Protein AF-A0A6G1WW29-F1 (afdb_monomer)

Solvent-accessible surface area (backbone atoms only — not comparable to full-atom values): 17245 Å² total; per-residue (Å²): 136,66,67,67,65,55,36,58,73,69,72,50,96,55,58,80,70,45,52,53,47,51,54,49,50,52,50,50,52,49,50,48,55,69,68,62,56,90,65,85,50,97,94,52,89,65,88,79,69,60,95,90,60,78,88,79,78,81,72,87,78,77,72,67,87,55,46,62,62,50,50,54,53,50,47,42,54,51,17,60,72,77,58,44,48,47,39,76,72,69,72,52,59,90,91,55,53,73,70,57,48,51,54,52,50,52,57,33,47,53,52,50,51,52,52,49,52,52,49,41,60,70,59,47,43,59,54,52,39,57,54,50,51,54,39,58,76,70,58,76,62,87,77,62,91,89,60,81,57,56,91,82,44,51,65,74,73,57,66,75,87,84,71,48,83,38,78,76,72,91,50,64,67,64,52,50,51,52,51,52,51,33,48,75,68,66,75,52,48,66,55,56,61,27,32,52,56,37,39,59,41,67,60,52,50,54,48,52,53,52,49,26,56,51,24,51,74,70,74,44,72,58,59,84,83,60,78,73,89,67,79,77,75,81,71,72,75,78,73,79,84,67,50,75,66,60,49,69,78,75,55,95,71,86,84,87,79,75,99,70,85,72,81,85,80,78,81,81,84,81,131

Organism: NCBI:txid110321

Foldseek 3Di:
DDQVVVCVVVVHPDDPVVSVVVVVVVVVVVCVVVVVCPDDDVPDDDDDDPVVDDDDDPDPDDPPVCVVVVVLVVLQVVCVVVQAGSCVSVVDCPQPALVRVVVRLVSSVVVVVVVVVVCCVPPVLVVLLVVVVVCVVVVVDDDPPPDDDCVVPVPVVSDDDDQDAASDDPDPVVVVVVVVVCVVVVVDDLQRVQSNNSHGSVVVVVVLVVQLVVCVVVVHDSCPPDPDPPPPPDPDDPPPPRCVVVCVNPDPDDDDDDPPPDDDDDDDDDD

pLDDT: mean 77.3, std 18.47, range [31.33, 96.19]

Radius of gyration: 40.6 Å; Cα contacts (8 Å, |Δi|>4): 109; chains: 1; bounding box: 83×84×111 Å

Sequence (271 aa):
FDPEEMLEAMGADYGNDGIAKLFGEMSAAQKAFYGAAPIDLPGVRINTLQPGEKATLTKPEHPNANFEAFVNAALRKVASAIGVTYEQLTMDWSQVNYSSARAALLEIWRGFTAKKGGFASQFMAPIYRAWLEEVFDKGLIELPAGAVPFDLNPAAWCHADWIGPGRGWIDPLREAQAASERLAGNLTTLQQEAAEQGRDWKMDAQQRARERAFYERLGLDPDPGKPEARSQASAAPPAETGDETEEEVNGRTSARRHPAGIPRIARRETA

Structure (mmCIF, N/CA/C/O backbone):
data_AF-A0A6G1WW29-F1
#
_entry.id   AF-A0A6G1WW29-F1
#
loop_
_atom_site.group_PDB
_atom_site.id
_atom_site.type_symbol
_atom_site.label_atom_id
_atom_site.label_alt_id
_atom_site.label_comp_id
_atom_site.label_asym_id
_atom_site.label_entity_id
_atom_site.label_seq_id
_atom_site.pdbx_PDB_ins_code
_atom_site.Cartn_x
_atom_site.Cartn_y
_atom_site.Cartn_z
_atom_site.occupancy
_atom_site.B_iso_or_equiv
_atom_site.auth_seq_id
_atom_site.auth_comp_id
_atom_site.auth_asym_id
_atom_site.auth_atom_id
_atom_site.pdbx_PDB_model_num
ATOM 1 N N . PHE A 1 1 ? -32.890 -3.786 60.447 1.00 52.00 1 PHE A N 1
ATOM 2 C CA . PHE A 1 1 ? -33.865 -3.856 61.543 1.00 52.00 1 PHE A CA 1
ATOM 3 C C . PHE A 1 1 ? -33.333 -4.927 62.465 1.00 52.00 1 PHE A C 1
ATOM 5 O O . PHE A 1 1 ? -33.285 -6.071 62.026 1.00 52.00 1 PHE A O 1
ATOM 12 N N . ASP A 1 2 ? -32.782 -4.533 63.612 1.00 63.22 2 ASP A N 1
ATOM 13 C CA . ASP A 1 2 ? -32.250 -5.473 64.598 1.00 63.22 2 ASP A CA 1
ATOM 14 C C . ASP A 1 2 ? -33.398 -5.878 65.544 1.00 63.22 2 ASP A C 1
ATOM 16 O O . ASP A 1 2 ? -33.983 -4.999 66.183 1.00 63.22 2 ASP A O 1
ATOM 20 N N . PRO A 1 3 ? -33.829 -7.149 65.556 1.00 56.53 3 PRO A N 1
ATOM 21 C CA . PRO A 1 3 ? -35.007 -7.578 66.308 1.00 56.53 3 PRO A CA 1
ATOM 22 C C . PRO A 1 3 ? -34.772 -7.596 67.820 1.00 56.53 3 PRO A C 1
ATOM 24 O O . PRO A 1 3 ? -35.713 -7.370 68.576 1.00 56.53 3 PRO A O 1
ATOM 27 N N . GLU A 1 4 ? -33.538 -7.860 68.254 1.00 57.12 4 GLU A N 1
ATOM 28 C CA . GLU A 1 4 ? -33.190 -8.019 69.671 1.00 57.12 4 GLU A CA 1
ATOM 29 C C . GLU A 1 4 ? -33.286 -6.676 70.411 1.00 57.12 4 GLU A C 1
ATOM 31 O O . GLU A 1 4 ? -33.919 -6.581 71.461 1.00 57.12 4 GLU A O 1
ATOM 36 N N . GLU A 1 5 ? -32.791 -5.606 69.786 1.00 62.84 5 GLU A N 1
ATOM 37 C CA . GLU A 1 5 ? -32.807 -4.239 70.326 1.00 62.84 5 GLU A CA 1
ATOM 38 C C . GLU A 1 5 ? -34.237 -3.662 70.449 1.00 62.84 5 GLU A C 1
ATOM 40 O O . GLU A 1 5 ? -34.556 -2.903 71.366 1.00 62.84 5 GLU A O 1
ATOM 45 N N . MET A 1 6 ? -35.145 -4.052 69.547 1.00 62.25 6 MET A N 1
ATOM 46 C CA . MET A 1 6 ? -36.548 -3.614 69.566 1.00 62.25 6 MET A CA 1
ATOM 47 C C . MET A 1 6 ? -37.358 -4.293 70.683 1.00 62.25 6 MET A C 1
ATOM 49 O O . MET A 1 6 ? -38.225 -3.665 71.295 1.00 62.25 6 MET A O 1
ATOM 53 N N . LEU A 1 7 ? -37.053 -5.560 70.970 1.00 58.25 7 LEU A N 1
ATOM 54 C CA . LEU A 1 7 ? -37.652 -6.329 72.063 1.00 58.25 7 LEU A CA 1
ATOM 55 C C . LEU A 1 7 ? -37.169 -5.853 73.436 1.00 58.25 7 LEU A C 1
ATOM 57 O O . LEU A 1 7 ? -37.981 -5.723 74.355 1.00 58.25 7 LEU A O 1
ATOM 61 N N . GLU A 1 8 ? -35.888 -5.498 73.541 1.00 62.47 8 GLU A N 1
ATOM 62 C CA . GLU A 1 8 ? -35.311 -4.875 74.734 1.00 62.47 8 GLU A CA 1
ATOM 63 C C . GLU A 1 8 ? -35.954 -3.502 75.018 1.00 62.47 8 GLU A C 1
ATOM 65 O O . GLU A 1 8 ? -36.345 -3.212 76.151 1.00 62.47 8 GLU A O 1
ATOM 70 N N . ALA A 1 9 ? -36.201 -2.692 73.979 1.00 60.19 9 ALA A N 1
ATOM 71 C CA . ALA A 1 9 ? -36.889 -1.402 74.096 1.00 60.19 9 ALA A CA 1
ATOM 72 C C . ALA A 1 9 ? -38.392 -1.506 74.444 1.00 60.19 9 ALA A C 1
ATOM 74 O O . ALA A 1 9 ? -38.950 -0.577 75.031 1.00 60.19 9 ALA A O 1
ATOM 75 N N . MET A 1 10 ? -39.058 -2.623 74.118 1.00 61.34 10 MET A N 1
ATOM 76 C CA . MET A 1 10 ? -40.441 -2.913 74.540 1.00 61.34 10 MET A CA 1
ATOM 77 C C . MET A 1 10 ? -40.535 -3.504 75.959 1.00 61.34 10 MET A C 1
ATOM 79 O O . MET A 1 10 ? -41.640 -3.782 76.429 1.00 61.34 10 MET A O 1
ATOM 83 N N . GLY A 1 11 ? -39.403 -3.649 76.663 1.00 54.19 11 GLY A N 1
ATOM 84 C CA . GLY A 1 11 ? -39.352 -4.042 78.073 1.00 54.19 11 GLY A CA 1
ATOM 85 C C . GLY A 1 11 ? -39.760 -5.491 78.335 1.00 54.19 11 GLY A C 1
ATOM 86 O O . GLY A 1 11 ? -40.187 -5.810 79.445 1.00 54.19 11 GLY A O 1
ATOM 87 N N . ALA A 1 12 ? -39.672 -6.358 77.325 1.00 56.16 12 ALA A N 1
ATOM 88 C CA . ALA A 1 12 ? -40.109 -7.738 77.430 1.00 56.16 12 ALA A CA 1
ATOM 89 C C . ALA A 1 12 ? -38.921 -8.702 77.299 1.00 56.16 12 ALA A C 1
ATOM 91 O O . ALA A 1 12 ? -38.325 -8.833 76.233 1.00 56.16 12 ALA A O 1
ATOM 92 N N . ASP A 1 13 ? -38.592 -9.377 78.405 1.00 53.44 13 ASP A N 1
ATOM 93 C CA . ASP A 1 13 ? -37.511 -10.364 78.507 1.00 53.44 13 ASP A CA 1
ATOM 94 C C . ASP A 1 13 ? -37.935 -11.676 77.826 1.00 53.44 13 ASP A C 1
ATOM 96 O O . ASP A 1 13 ? -38.461 -12.612 78.435 1.00 53.44 13 ASP A O 1
ATOM 100 N N . TYR A 1 14 ? -37.815 -11.694 76.503 1.00 54.16 14 TYR A N 1
ATOM 101 C CA . TYR A 1 14 ? -38.139 -12.836 75.667 1.00 54.16 14 TYR A CA 1
ATOM 102 C C . TYR A 1 14 ? -36.845 -13.547 75.266 1.00 54.16 14 TYR A C 1
ATOM 104 O O . TYR A 1 14 ? -36.090 -13.062 74.429 1.00 54.16 14 TYR A O 1
ATOM 112 N N . GLY A 1 15 ? -36.613 -14.746 75.811 1.00 61.03 15 GLY A N 1
ATOM 113 C CA . GLY A 1 15 ? -35.614 -15.667 75.261 1.00 61.03 15 GLY A CA 1
ATOM 114 C C . GLY A 1 15 ? -35.917 -16.029 73.798 1.00 61.03 15 GLY A C 1
ATOM 115 O O . GLY A 1 15 ? -36.963 -15.669 73.261 1.00 61.03 15 GLY A O 1
ATO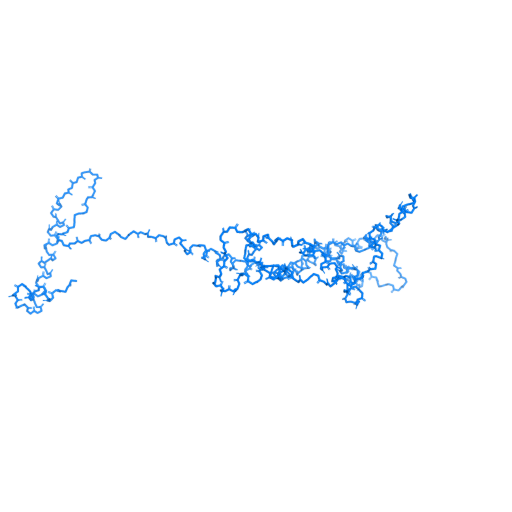M 116 N N . ASN A 1 16 ? -35.035 -16.801 73.158 1.00 59.06 16 ASN A N 1
ATOM 117 C CA . ASN A 1 16 ? -35.086 -17.161 71.726 1.00 59.06 16 ASN A CA 1
ATOM 118 C C . ASN A 1 16 ? -36.481 -17.619 71.209 1.00 59.06 16 ASN A C 1
ATOM 120 O O . ASN A 1 16 ? -36.830 -17.418 70.047 1.00 59.06 16 ASN A O 1
ATOM 124 N N . ASP A 1 17 ? -37.307 -18.194 72.090 1.00 60.09 17 ASP A N 1
ATOM 125 C CA . ASP A 1 17 ? -38.681 -18.642 71.820 1.00 60.09 17 ASP A CA 1
ATOM 126 C C . ASP A 1 17 ? -39.708 -17.489 71.689 1.00 60.09 17 ASP A C 1
ATOM 128 O O . ASP A 1 17 ? -40.676 -17.572 70.932 1.00 60.09 17 ASP A O 1
ATOM 132 N N . GLY A 1 18 ? -39.499 -16.370 72.388 1.00 63.09 18 GLY A N 1
ATOM 133 C CA . GLY A 1 18 ? -40.335 -15.171 72.282 1.00 63.09 18 GLY A CA 1
ATOM 134 C C . GLY A 1 18 ? -40.001 -14.301 71.069 1.00 63.09 18 GLY A C 1
ATOM 135 O O . GLY A 1 18 ? -40.909 -13.742 70.458 1.00 63.09 18 GLY A O 1
ATOM 136 N N . ILE A 1 19 ? -38.735 -14.292 70.637 1.00 62.16 19 ILE A N 1
ATOM 137 C CA . ILE A 1 19 ? -38.320 -13.710 69.349 1.00 62.16 19 ILE A CA 1
ATOM 138 C C . ILE A 1 19 ? -39.038 -14.436 68.202 1.00 62.16 19 ILE A C 1
ATOM 140 O O . ILE A 1 19 ? -39.651 -13.802 67.342 1.00 62.16 19 ILE A O 1
ATOM 144 N N . ALA A 1 20 ? -39.048 -15.774 68.222 1.00 66.25 20 ALA A N 1
ATOM 145 C CA . ALA A 1 20 ? -39.751 -16.580 67.225 1.00 66.25 20 ALA A CA 1
ATOM 146 C C . ALA A 1 20 ? -41.268 -16.309 67.200 1.00 66.25 20 ALA A C 1
ATOM 148 O O . ALA A 1 20 ? -41.862 -16.221 66.120 1.00 66.25 20 ALA A O 1
ATOM 149 N N . LYS A 1 21 ? -41.896 -16.119 68.370 1.00 70.50 21 LYS A N 1
ATOM 150 C CA . LYS A 1 21 ? -43.311 -15.721 68.464 1.00 70.50 21 LYS A CA 1
ATOM 151 C C . LYS A 1 21 ? -43.567 -14.329 67.901 1.00 70.50 21 LYS A C 1
ATOM 153 O O . LYS A 1 21 ? -44.493 -14.190 67.110 1.00 70.50 21 LYS A O 1
ATOM 158 N N . LEU A 1 22 ? -42.731 -13.338 68.216 1.00 68.75 22 LEU A N 1
ATOM 159 C CA . LEU A 1 22 ? -42.865 -11.983 67.676 1.00 68.75 22 LEU A CA 1
ATOM 160 C C . LEU A 1 22 ? -42.766 -11.979 66.145 1.00 68.75 22 LEU A C 1
ATOM 162 O O . LEU A 1 22 ? -43.583 -11.358 65.472 1.00 68.75 22 LEU A O 1
ATOM 166 N N . PHE A 1 23 ? -41.813 -12.717 65.572 1.00 69.12 23 PHE A N 1
ATOM 167 C CA . PHE A 1 23 ? -41.714 -12.876 64.119 1.00 69.12 23 PHE A CA 1
ATOM 168 C C . PHE A 1 23 ? -42.933 -13.582 63.515 1.00 69.12 23 PHE A C 1
ATOM 170 O O . PHE A 1 23 ? -43.394 -13.205 62.435 1.00 69.12 23 PHE A O 1
ATOM 177 N N . GLY A 1 24 ? -43.480 -14.582 64.210 1.00 75.75 24 GLY A N 1
ATOM 178 C CA . GLY A 1 24 ? -44.721 -15.248 63.822 1.00 75.75 24 GLY A CA 1
ATOM 179 C C . GLY A 1 24 ? -45.927 -14.305 63.832 1.00 75.75 24 GLY A C 1
ATOM 180 O O . GLY A 1 24 ? -46.697 -14.286 62.873 1.00 75.75 24 GLY A O 1
ATOM 181 N N . GLU A 1 25 ? -46.059 -13.481 64.871 1.00 74.88 25 GLU A N 1
ATOM 182 C CA . GLU A 1 25 ? -47.128 -12.489 65.026 1.00 74.88 25 GLU A CA 1
ATOM 183 C C . GLU A 1 25 ? -47.001 -11.346 64.015 1.00 74.88 25 GLU A C 1
ATOM 185 O O . GLU A 1 25 ? -47.984 -10.990 63.367 1.00 74.88 25 GLU A O 1
ATOM 190 N N . MET A 1 26 ? -45.789 -10.836 63.791 1.00 69.75 26 MET A N 1
ATOM 191 C CA . MET A 1 26 ? -45.488 -9.843 62.754 1.00 69.75 26 MET A CA 1
ATOM 192 C C . MET A 1 26 ? -45.802 -10.391 61.356 1.00 69.75 26 MET A C 1
ATOM 194 O O . MET A 1 26 ? -46.437 -9.713 60.552 1.00 69.75 26 MET A O 1
ATOM 198 N N . SER A 1 27 ? -45.443 -11.648 61.070 1.00 71.44 27 SER A N 1
ATOM 199 C CA . SER A 1 27 ? -45.776 -12.307 59.800 1.00 71.44 27 SER A CA 1
ATOM 200 C C . SER A 1 27 ? -47.284 -12.531 59.636 1.00 71.44 27 SER A C 1
ATOM 202 O O . SER A 1 27 ? -47.823 -12.372 58.537 1.00 71.44 27 SER A O 1
ATOM 204 N N . ALA A 1 28 ? -47.991 -12.868 60.717 1.00 76.25 28 ALA A N 1
ATOM 205 C CA . ALA A 1 28 ? -49.444 -13.006 60.712 1.00 76.25 28 ALA A CA 1
ATOM 206 C C . ALA A 1 28 ? -50.141 -11.653 60.495 1.00 76.25 28 ALA A C 1
ATOM 208 O O . ALA A 1 28 ? -51.062 -11.569 59.683 1.00 76.25 28 ALA A O 1
ATOM 209 N N . ALA A 1 29 ? -49.660 -10.587 61.140 1.00 71.38 29 ALA A N 1
ATOM 210 C CA . ALA A 1 29 ? -50.138 -9.220 60.948 1.00 71.38 29 ALA A CA 1
ATOM 211 C C . ALA A 1 29 ? -49.869 -8.716 59.520 1.00 71.38 29 ALA A C 1
ATOM 213 O O . ALA A 1 29 ? -50.729 -8.074 58.914 1.00 71.38 29 ALA A O 1
ATOM 214 N N . GLN A 1 30 ? -48.717 -9.067 58.942 1.00 68.50 30 GLN A N 1
ATOM 215 C CA . GLN A 1 30 ? -48.376 -8.771 57.552 1.00 68.50 30 GLN A CA 1
ATOM 216 C C . GLN A 1 30 ? -49.325 -9.472 56.577 1.00 68.50 30 GLN A C 1
ATOM 218 O O . GLN A 1 30 ? -49.923 -8.827 55.713 1.00 68.50 30 GLN A O 1
ATOM 223 N N . LYS A 1 31 ? -49.559 -10.775 56.763 1.00 72.44 31 LYS A N 1
ATOM 224 C CA . LYS A 1 31 ? -50.535 -11.532 55.965 1.00 72.44 31 LYS A CA 1
ATOM 225 C C . LYS A 1 31 ? -51.957 -10.994 56.116 1.00 72.44 31 LYS A C 1
ATOM 227 O O . LYS A 1 31 ? -52.673 -10.926 55.122 1.00 72.44 31 LYS A O 1
ATOM 232 N N . ALA A 1 32 ? -52.357 -10.591 57.320 1.00 74.06 32 ALA A N 1
ATOM 233 C CA . ALA A 1 32 ? -53.673 -10.011 57.567 1.00 74.06 32 ALA A CA 1
ATOM 234 C C . ALA A 1 32 ? -53.846 -8.661 56.854 1.00 74.06 32 ALA A C 1
ATOM 236 O O . ALA A 1 32 ? -54.875 -8.433 56.228 1.00 74.06 32 ALA A O 1
ATOM 237 N N . PHE A 1 33 ? -52.830 -7.794 56.877 1.00 71.06 33 PHE A N 1
ATOM 238 C CA . PHE A 1 33 ? -52.869 -6.491 56.208 1.00 71.06 33 PHE A CA 1
ATOM 239 C C . PHE A 1 33 ? -52.917 -6.612 54.680 1.00 71.06 33 PHE A C 1
ATOM 241 O O . PHE A 1 33 ? -53.743 -5.969 54.036 1.00 71.06 33 PHE A O 1
ATOM 248 N N . TYR A 1 34 ? -52.076 -7.471 54.094 1.00 70.94 34 TYR A N 1
ATOM 249 C CA . TYR A 1 34 ? -52.081 -7.712 52.647 1.00 70.94 34 TYR A CA 1
ATOM 250 C C . TYR A 1 34 ? -53.304 -8.520 52.181 1.00 70.94 34 TYR A C 1
ATOM 252 O O . TYR A 1 34 ? -53.749 -8.354 51.047 1.00 70.94 34 TYR A O 1
ATOM 260 N N . GLY A 1 35 ? -53.881 -9.357 53.050 1.00 70.56 35 GLY A N 1
ATOM 261 C CA . GLY A 1 35 ? -55.128 -10.083 52.795 1.00 70.56 35 GLY A CA 1
ATOM 262 C C . GLY A 1 35 ? -56.388 -9.220 52.921 1.00 70.56 35 GLY A C 1
ATOM 263 O O . GLY A 1 35 ? -57.382 -9.502 52.260 1.00 70.56 35 GLY A O 1
ATOM 264 N N . ALA A 1 36 ? -56.343 -8.150 53.720 1.00 68.44 36 ALA A N 1
ATOM 265 C CA . ALA A 1 36 ? -57.455 -7.218 53.905 1.00 68.44 36 ALA A CA 1
ATOM 266 C C . ALA A 1 36 ? -57.673 -6.263 52.715 1.00 68.44 36 ALA A C 1
ATOM 268 O O . ALA A 1 36 ? -58.650 -5.522 52.742 1.00 68.44 36 ALA A O 1
ATOM 269 N N . ALA A 1 37 ? -56.791 -6.287 51.701 1.00 64.06 37 ALA A N 1
ATOM 270 C CA . ALA A 1 37 ? -56.861 -5.492 50.468 1.00 64.06 37 ALA A CA 1
ATOM 271 C C . ALA A 1 37 ? -57.369 -4.055 50.716 1.00 64.06 37 ALA A C 1
ATOM 273 O O . ALA A 1 37 ? -58.515 -3.744 50.391 1.00 64.06 37 ALA A O 1
ATOM 274 N N . PRO A 1 38 ? -56.549 -3.163 51.307 1.00 62.56 38 PRO A N 1
ATOM 275 C CA . PRO A 1 38 ? -57.059 -1.918 51.880 1.00 62.56 38 PRO A CA 1
ATOM 276 C C . PRO A 1 38 ? -57.736 -0.993 50.857 1.00 62.56 38 PRO A C 1
ATOM 278 O O . PRO A 1 38 ? -58.559 -0.168 51.248 1.00 62.56 38 PRO A O 1
ATOM 281 N N . ILE A 1 39 ? -57.377 -1.093 49.567 1.00 62.72 39 ILE A N 1
ATOM 282 C CA . ILE A 1 39 ? -57.874 -0.238 48.480 1.00 62.72 39 ILE A CA 1
ATOM 283 C C . ILE A 1 39 ? -57.800 -1.012 47.145 1.00 62.72 39 ILE A C 1
ATOM 285 O O . ILE A 1 39 ? -56.706 -1.216 46.620 1.00 62.72 39 ILE A O 1
ATOM 289 N N . ASP A 1 40 ? -58.943 -1.409 46.575 1.00 61.94 40 ASP A N 1
ATOM 290 C CA . ASP A 1 40 ? -59.044 -1.956 45.209 1.00 61.94 40 ASP A CA 1
ATOM 291 C C . ASP A 1 40 ? -59.895 -1.011 44.345 1.00 61.94 40 ASP A C 1
ATOM 293 O O . ASP A 1 40 ? -61.085 -0.815 44.605 1.00 61.94 40 ASP A O 1
ATOM 297 N N . LEU A 1 41 ? -59.271 -0.366 43.354 1.00 69.75 41 LEU A N 1
ATOM 298 C CA . LEU A 1 41 ? -59.961 0.450 42.356 1.00 69.75 41 LEU A CA 1
ATOM 299 C C . LEU A 1 41 ? -59.906 -0.285 41.012 1.00 69.75 41 LEU A C 1
ATOM 301 O O . LEU A 1 41 ? -58.812 -0.628 40.551 1.00 69.75 41 LEU A O 1
ATOM 305 N N . PRO A 1 42 ? -61.045 -0.478 40.326 1.00 65.06 42 PRO A N 1
ATOM 306 C CA . PRO A 1 42 ? -61.062 -1.173 39.047 1.00 65.06 42 PRO A CA 1
ATOM 307 C C . PRO A 1 42 ? -60.170 -0.444 38.031 1.00 65.06 42 PRO A C 1
ATOM 309 O O . PRO A 1 42 ? -60.421 0.703 37.668 1.00 65.06 42 PRO A O 1
ATOM 312 N N . GLY A 1 43 ? -59.111 -1.125 37.583 1.00 66.62 43 GLY A N 1
ATOM 313 C CA . GLY A 1 43 ? -58.157 -0.625 36.587 1.00 66.62 43 GLY A CA 1
ATOM 314 C C . GLY A 1 43 ? -56.865 -0.008 37.139 1.00 66.62 43 GLY A C 1
ATOM 315 O O . GLY A 1 43 ? -55.976 0.286 36.342 1.00 66.62 43 GLY A O 1
ATOM 316 N N . VAL A 1 44 ? -56.705 0.152 38.461 1.00 66.75 44 VAL A N 1
ATOM 317 C CA . VAL A 1 44 ? -55.480 0.711 39.066 1.00 66.75 44 VAL A CA 1
ATOM 318 C C . VAL A 1 44 ? -55.049 -0.122 40.271 1.00 66.75 44 VAL A C 1
ATOM 320 O O . VAL A 1 44 ? -55.748 -0.190 41.275 1.00 66.75 44 VAL A O 1
ATOM 323 N N . ARG A 1 45 ? -53.852 -0.721 40.202 1.00 62.81 45 ARG A N 1
ATOM 324 C CA . ARG A 1 45 ? -53.240 -1.407 41.351 1.00 62.81 45 ARG A CA 1
ATOM 325 C C . ARG A 1 45 ? -52.414 -0.407 42.152 1.00 62.81 45 ARG A C 1
ATOM 327 O O . ARG A 1 45 ? -51.363 0.034 41.693 1.00 62.81 45 ARG A O 1
ATOM 334 N N . ILE A 1 46 ? -52.896 -0.051 43.339 1.00 66.62 46 ILE A N 1
ATOM 335 C CA . ILE A 1 46 ? -52.158 0.769 44.301 1.00 66.62 46 ILE A CA 1
ATOM 336 C C . ILE A 1 46 ? -51.459 -0.187 45.269 1.00 66.62 46 ILE A C 1
ATOM 338 O O . ILE A 1 46 ? -52.111 -0.860 46.062 1.00 66.62 46 ILE A O 1
ATOM 342 N N . ASN A 1 47 ? -50.129 -0.268 45.200 1.00 68.81 47 ASN A N 1
ATOM 343 C CA . ASN A 1 47 ? -49.356 -1.076 46.143 1.00 68.81 47 ASN A CA 1
ATOM 344 C C . ASN A 1 47 ? -49.318 -0.362 47.502 1.00 68.81 47 ASN A C 1
ATOM 346 O O . ASN A 1 47 ? -48.579 0.605 47.682 1.00 68.81 47 ASN A O 1
ATOM 350 N N . THR A 1 48 ? -50.127 -0.826 48.453 1.00 70.00 48 THR A N 1
ATOM 351 C CA . THR A 1 48 ? -50.135 -0.332 49.834 1.00 70.00 48 THR A CA 1
ATOM 352 C C . THR A 1 48 ? -49.098 -1.085 50.657 1.00 70.00 48 THR A C 1
ATOM 354 O O . THR A 1 48 ? -49.196 -2.301 50.795 1.00 70.00 48 THR A O 1
ATOM 357 N N . LEU A 1 49 ? -48.119 -0.368 51.199 1.00 75.50 49 LEU A N 1
ATOM 358 C CA . LEU A 1 49 ? -47.111 -0.925 52.102 1.00 75.50 49 LEU A CA 1
ATOM 359 C C . LEU A 1 49 ? -47.594 -0.848 53.552 1.00 75.50 49 LEU A C 1
ATOM 361 O O . LEU A 1 49 ? -48.419 0.009 53.885 1.00 75.50 49 LEU A O 1
ATOM 365 N N . GLN A 1 50 ? -47.065 -1.704 54.423 1.00 72.56 50 GLN A N 1
ATOM 366 C CA . GLN A 1 50 ? -47.332 -1.587 55.853 1.00 72.56 50 GLN A CA 1
ATOM 367 C C . GLN A 1 50 ? -46.694 -0.316 56.437 1.00 72.56 50 GLN A C 1
ATOM 369 O O . GLN A 1 50 ? -45.661 0.148 55.946 1.00 72.56 50 GLN A O 1
ATOM 374 N N . PRO A 1 51 ? -47.257 0.252 57.517 1.00 67.62 51 PRO A N 1
ATOM 375 C CA . PRO A 1 51 ? -46.611 1.337 58.249 1.00 67.62 51 PRO A CA 1
ATOM 376 C C . PRO A 1 51 ? -45.172 0.964 58.646 1.00 67.62 51 PRO A C 1
ATOM 378 O O . PRO A 1 51 ? -44.952 -0.015 59.351 1.00 67.62 51 PRO A O 1
ATOM 381 N N . GLY A 1 52 ? -44.189 1.737 58.174 1.00 72.12 52 GLY A N 1
ATOM 382 C CA . GLY A 1 52 ? -42.758 1.476 58.393 1.00 72.12 52 GLY A CA 1
ATOM 383 C C . GLY A 1 52 ? -42.034 0.789 57.226 1.00 72.12 52 GLY A C 1
ATOM 384 O O . GLY A 1 52 ? -40.807 0.864 57.156 1.00 72.12 52 GLY A O 1
ATOM 385 N N . GLU A 1 53 ? -42.755 0.208 56.263 1.00 73.19 53 GLU A N 1
ATOM 386 C CA . GLU A 1 53 ? -42.176 -0.315 55.022 1.00 73.19 53 GLU A CA 1
ATOM 387 C C . GLU A 1 53 ? -41.947 0.823 54.010 1.00 73.19 53 GLU A C 1
ATOM 389 O O . GLU A 1 53 ? -42.795 1.693 53.797 1.00 73.19 53 GLU A O 1
ATOM 394 N N . LYS A 1 54 ? -40.777 0.827 53.365 1.00 74.25 54 LYS A N 1
ATOM 395 C CA . LYS A 1 54 ? -40.420 1.795 52.319 1.00 74.25 54 LYS A CA 1
ATOM 396 C C . LYS A 1 54 ? -40.194 1.056 51.008 1.00 74.25 54 LYS A C 1
ATOM 398 O O . LYS A 1 54 ? -39.333 0.185 50.941 1.00 74.25 54 LYS A O 1
ATOM 403 N N . ALA A 1 55 ? -40.918 1.434 49.957 1.00 74.00 55 ALA A N 1
ATOM 404 C CA . ALA A 1 55 ? -40.618 0.962 48.611 1.00 74.00 55 ALA A CA 1
ATOM 405 C C . ALA A 1 55 ? -39.420 1.736 48.061 1.00 74.00 55 ALA A C 1
ATOM 407 O O . ALA A 1 55 ? -39.498 2.940 47.807 1.00 74.00 55 ALA A O 1
ATOM 408 N N . THR A 1 56 ? -38.314 1.037 47.845 1.00 75.88 56 THR A N 1
ATOM 409 C CA . THR A 1 56 ? -37.204 1.539 47.042 1.00 75.88 56 THR A CA 1
ATOM 410 C C . THR A 1 56 ? -37.501 1.247 45.576 1.00 75.88 56 THR A C 1
ATOM 412 O O . THR A 1 56 ? -37.322 0.130 45.098 1.00 75.88 56 THR A O 1
ATOM 415 N N . LEU A 1 57 ? -37.965 2.255 44.833 1.00 76.12 57 LEU A N 1
ATOM 416 C CA . LEU A 1 57 ? -37.932 2.166 43.376 1.00 76.12 57 LEU A CA 1
ATOM 417 C C . LEU A 1 57 ? -36.480 2.333 42.928 1.00 76.12 57 LEU A C 1
ATOM 419 O O . LEU A 1 57 ? -35.942 3.441 42.931 1.00 76.12 57 LEU A O 1
ATOM 423 N N . THR A 1 58 ? -35.847 1.234 42.532 1.00 77.25 58 THR A N 1
ATOM 424 C CA . THR A 1 58 ? -34.595 1.265 41.780 1.00 77.25 58 THR A CA 1
ATOM 425 C C . THR A 1 58 ? -34.870 1.938 40.442 1.00 77.25 58 THR A C 1
ATOM 427 O O . THR A 1 58 ? -35.450 1.345 39.534 1.00 77.25 58 THR A O 1
ATOM 430 N N . LYS A 1 59 ? -34.484 3.210 40.321 1.00 74.12 59 LYS A N 1
ATOM 431 C CA . LYS A 1 59 ? -34.404 3.858 39.014 1.00 74.12 59 LYS A CA 1
ATOM 432 C C . LYS A 1 59 ? -33.239 3.208 38.262 1.00 74.12 59 LYS A C 1
ATOM 434 O O . LYS A 1 59 ? -32.132 3.206 38.799 1.00 74.12 59 LYS A O 1
ATOM 439 N N . PRO A 1 60 ? -33.451 2.652 37.060 1.00 73.88 60 PRO A N 1
ATOM 440 C CA . PRO A 1 60 ? -32.341 2.267 36.210 1.00 73.88 60 PRO A CA 1
ATOM 441 C C . PRO A 1 60 ? -31.643 3.552 35.759 1.00 73.88 60 PRO A C 1
ATOM 443 O O . PRO A 1 60 ? -32.117 4.250 34.866 1.00 73.88 60 PRO A O 1
ATOM 446 N N . GLU A 1 61 ? -30.548 3.914 36.420 1.00 70.25 61 GLU A N 1
ATOM 447 C CA . GLU A 1 61 ? -29.657 4.947 35.907 1.00 70.25 61 GLU A CA 1
ATOM 448 C C . GLU A 1 61 ? -28.777 4.314 34.830 1.00 70.25 61 GLU A C 1
ATOM 450 O O . GLU A 1 61 ? -28.062 3.346 35.086 1.00 70.25 61 GLU A O 1
ATOM 455 N N . HIS A 1 62 ? -28.862 4.831 33.605 1.00 70.94 62 HIS A N 1
ATOM 456 C CA . HIS A 1 62 ? -27.937 4.477 32.535 1.00 70.94 62 HIS A CA 1
ATOM 457 C C . HIS A 1 62 ? -26.712 5.390 32.658 1.00 70.94 62 HIS A C 1
ATOM 459 O O . HIS A 1 62 ? -26.839 6.596 32.422 1.00 70.94 62 HIS A O 1
ATOM 465 N N . PRO A 1 63 ? -25.530 4.874 33.040 1.00 68.62 63 PRO A N 1
ATOM 466 C CA . PRO A 1 63 ? -24.334 5.696 33.149 1.00 68.62 63 PRO A CA 1
ATOM 467 C C . PRO A 1 63 ? -23.823 6.057 31.746 1.00 68.62 63 PRO A C 1
ATOM 469 O O . PRO A 1 63 ? -22.945 5.402 31.189 1.00 68.62 63 PRO A O 1
ATOM 472 N N . ASN A 1 64 ? -24.379 7.124 31.167 1.00 76.81 64 ASN A N 1
ATOM 473 C CA . ASN A 1 64 ? -24.019 7.622 29.834 1.00 76.81 64 ASN A CA 1
ATOM 474 C C . ASN A 1 64 ? -22.563 8.110 29.755 1.00 76.81 64 ASN A C 1
ATOM 476 O O . ASN A 1 64 ? -21.971 8.091 28.680 1.00 76.81 64 ASN A O 1
ATOM 480 N N . ALA A 1 65 ? -21.964 8.500 30.886 1.00 82.94 65 ALA A N 1
ATOM 481 C CA . ALA A 1 65 ? -20.595 9.017 30.944 1.00 82.94 65 ALA A CA 1
ATOM 482 C C . ALA A 1 65 ? -19.529 7.998 30.493 1.00 82.94 65 ALA A C 1
ATOM 484 O O . ALA A 1 65 ? -18.476 8.387 30.000 1.00 82.94 65 ALA A O 1
ATOM 485 N N . ASN A 1 66 ? -19.801 6.695 30.621 1.00 85.88 66 ASN A N 1
ATOM 486 C CA . ASN A 1 66 ? -18.849 5.634 30.275 1.00 85.88 66 ASN A CA 1
ATOM 487 C C . ASN A 1 66 ? -19.124 5.011 28.899 1.00 85.88 66 ASN A C 1
ATOM 489 O O . ASN A 1 66 ? -18.377 4.131 28.465 1.00 85.88 66 ASN A O 1
ATOM 493 N N . PHE A 1 67 ? -20.189 5.441 28.217 1.00 88.56 67 PHE A N 1
ATOM 494 C CA . PHE A 1 67 ? -20.609 4.847 26.952 1.00 88.56 67 PHE A CA 1
ATOM 495 C C . PHE A 1 67 ? -19.575 5.078 25.847 1.00 88.56 67 PHE A C 1
ATOM 497 O O . PHE A 1 67 ? -19.183 4.132 25.169 1.00 88.56 67 PHE A O 1
ATOM 504 N N . GLU A 1 68 ? -19.067 6.303 25.716 1.00 89.44 68 GLU A N 1
ATOM 505 C CA . GLU A 1 68 ? -18.061 6.645 24.706 1.00 89.44 68 GLU A CA 1
ATOM 506 C C . GLU A 1 68 ? -16.761 5.852 24.903 1.00 89.44 68 GLU A C 1
ATOM 508 O O . GLU A 1 68 ? -16.249 5.246 23.964 1.00 89.44 68 GLU A O 1
ATOM 513 N N . ALA A 1 69 ? -16.268 5.760 26.142 1.00 90.69 69 ALA A N 1
ATOM 514 C CA . ALA A 1 69 ? -15.075 4.976 26.457 1.00 90.69 69 ALA A CA 1
ATOM 515 C C . ALA A 1 69 ? -15.251 3.488 26.104 1.00 90.69 69 ALA A C 1
ATOM 517 O O . ALA A 1 69 ? -14.334 2.862 25.567 1.00 90.69 69 ALA A O 1
ATOM 518 N N . PHE A 1 70 ? -16.436 2.928 26.366 1.00 91.19 70 PHE A N 1
ATOM 519 C CA . PHE A 1 70 ? -16.770 1.556 25.995 1.00 91.19 70 PHE A CA 1
ATOM 520 C C . PHE A 1 70 ? -16.812 1.362 24.473 1.00 91.19 70 PHE A C 1
ATOM 522 O O . PHE A 1 70 ? -16.186 0.431 23.963 1.00 91.19 70 PHE A O 1
ATOM 529 N N . VAL A 1 71 ? -17.494 2.250 23.741 1.00 92.19 71 VAL A N 1
ATOM 530 C CA . VAL A 1 71 ? -17.587 2.192 22.273 1.00 92.19 71 VAL A CA 1
ATOM 531 C C . VAL A 1 71 ? -16.203 2.322 21.640 1.00 92.19 71 VAL A C 1
ATOM 533 O O . VAL A 1 71 ? -15.837 1.501 20.801 1.00 92.19 71 VAL A O 1
ATOM 536 N N . ASN A 1 72 ? -15.388 3.271 22.096 1.00 92.19 72 ASN A N 1
ATOM 537 C CA . ASN A 1 72 ? -14.041 3.483 21.571 1.00 92.19 72 ASN A CA 1
ATOM 538 C C . ASN A 1 72 ? -13.131 2.280 21.856 1.00 92.19 72 ASN A C 1
ATOM 540 O O . ASN A 1 72 ? -12.370 1.853 20.985 1.00 92.19 72 ASN A O 1
ATOM 544 N N . ALA A 1 73 ? -13.234 1.672 23.042 1.00 93.19 73 ALA A N 1
ATOM 545 C CA . ALA A 1 73 ? -12.514 0.439 23.356 1.00 93.19 73 ALA A CA 1
ATOM 546 C C . ALA A 1 73 ? -12.962 -0.734 22.466 1.00 93.19 73 ALA A C 1
ATOM 548 O O . ALA A 1 73 ? -12.116 -1.480 21.966 1.00 93.19 73 ALA A O 1
ATOM 549 N N . ALA A 1 74 ? -14.268 -0.878 22.223 1.00 94.88 74 ALA A N 1
ATOM 550 C CA . ALA A 1 74 ? -14.810 -1.904 21.338 1.00 94.88 74 ALA A CA 1
ATOM 551 C C . ALA A 1 74 ? -14.326 -1.713 19.891 1.00 94.88 74 ALA A C 1
ATOM 553 O O . ALA A 1 74 ? -13.801 -2.651 19.289 1.00 94.88 74 ALA A O 1
ATOM 554 N N . LEU A 1 75 ? -14.403 -0.490 19.358 1.00 95.31 75 LEU A N 1
ATOM 555 C CA . LEU A 1 75 ? -13.932 -0.151 18.013 1.00 95.31 75 LEU A CA 1
ATOM 556 C C . LEU A 1 75 ? -12.428 -0.391 17.854 1.00 95.31 75 LEU A C 1
ATOM 558 O O . LEU A 1 75 ? -12.008 -0.939 16.839 1.00 95.31 75 LEU A O 1
ATOM 562 N N . ARG A 1 76 ? -11.611 -0.100 18.874 1.00 93.69 76 ARG A N 1
ATOM 563 C CA . ARG A 1 76 ? -10.175 -0.439 18.871 1.00 93.69 76 ARG A CA 1
ATOM 564 C C . ARG A 1 76 ? -9.926 -1.944 18.772 1.00 93.69 76 ARG A C 1
ATOM 566 O O . ARG A 1 76 ? -9.011 -2.368 18.067 1.00 93.69 76 ARG A O 1
ATOM 573 N N . LYS A 1 77 ? -10.729 -2.770 19.450 1.00 95.38 77 LYS A N 1
ATOM 574 C CA . LYS A 1 77 ? -10.627 -4.236 19.338 1.00 95.38 77 LYS A CA 1
ATOM 575 C C . LYS A 1 77 ? -11.050 -4.731 17.957 1.00 95.38 77 LYS A C 1
ATOM 577 O O . LYS A 1 77 ? -10.374 -5.597 17.408 1.00 95.38 77 LYS A O 1
ATOM 582 N N . VAL A 1 78 ? -12.099 -4.150 17.373 1.00 95.81 78 VAL A N 1
ATOM 583 C CA . VAL A 1 78 ? -12.521 -4.448 15.994 1.00 95.81 78 VAL A CA 1
ATOM 584 C C . VAL A 1 78 ? -11.432 -4.056 14.991 1.00 95.81 78 VAL A C 1
ATOM 586 O O . VAL A 1 78 ? -11.058 -4.872 14.150 1.00 95.81 78 VAL A O 1
ATOM 589 N N . ALA A 1 79 ? -10.860 -2.857 15.120 1.00 94.25 79 ALA A N 1
ATOM 590 C CA . ALA A 1 79 ? -9.771 -2.371 14.274 1.00 94.25 79 ALA A CA 1
ATOM 591 C C . ALA A 1 79 ? -8.568 -3.331 14.310 1.00 94.25 79 ALA A C 1
ATOM 593 O O . ALA A 1 79 ? -8.095 -3.791 13.267 1.00 94.25 79 ALA A O 1
ATOM 594 N N . SER A 1 80 ? -8.167 -3.745 15.518 1.00 91.12 80 SER A N 1
ATOM 595 C CA . SER A 1 80 ? -7.093 -4.721 15.723 1.00 91.12 80 SER A CA 1
ATOM 596 C C . SER A 1 80 ? -7.376 -6.087 15.092 1.00 91.12 80 SER A C 1
ATOM 598 O O . SER A 1 80 ? -6.429 -6.755 14.688 1.00 91.12 80 SER A O 1
ATOM 600 N N . ALA A 1 81 ? -8.637 -6.523 15.015 1.00 93.31 81 ALA A N 1
ATOM 601 C CA . ALA A 1 81 ? -8.996 -7.804 14.406 1.00 93.31 81 ALA A CA 1
ATOM 602 C C . ALA A 1 81 ? -8.943 -7.755 12.869 1.00 93.31 81 ALA A C 1
ATOM 604 O O . ALA A 1 81 ? -8.567 -8.732 12.226 1.00 93.31 81 ALA A O 1
ATOM 605 N N . ILE A 1 82 ? -9.300 -6.613 12.275 1.00 91.94 82 ILE A N 1
ATOM 606 C CA . ILE A 1 82 ? -9.294 -6.403 10.817 1.00 91.94 82 ILE A CA 1
ATOM 607 C C . ILE A 1 82 ? -7.876 -6.082 10.298 1.00 91.94 82 ILE A C 1
ATOM 609 O O . ILE A 1 82 ? -7.562 -6.324 9.123 1.00 91.94 82 ILE A O 1
ATOM 613 N N . GLY A 1 83 ? -7.007 -5.574 11.177 1.00 89.88 83 GLY A N 1
ATOM 614 C CA . GLY A 1 83 ? -5.650 -5.135 10.848 1.00 89.88 83 GLY A CA 1
ATOM 615 C C . GLY A 1 83 ? -5.608 -3.701 10.320 1.00 89.88 83 GLY A C 1
ATOM 616 O O . GLY A 1 83 ? -4.842 -3.407 9.406 1.00 89.88 83 GLY A O 1
ATOM 617 N N . VAL A 1 84 ? -6.467 -2.832 10.856 1.00 93.50 84 VAL A N 1
ATOM 618 C CA . VAL A 1 84 ? -6.464 -1.383 10.606 1.00 93.50 84 VAL A CA 1
ATOM 619 C C . VAL A 1 84 ? -6.351 -0.637 11.932 1.00 93.50 84 VAL A C 1
ATOM 621 O O . VAL A 1 84 ? -6.549 -1.224 12.997 1.00 93.50 84 VAL A O 1
ATOM 624 N N . THR A 1 85 ? -6.021 0.649 11.894 1.00 92.31 85 THR A N 1
ATOM 625 C CA . THR A 1 85 ? -5.973 1.466 13.112 1.00 92.31 85 THR A CA 1
ATOM 626 C C . THR A 1 85 ? -7.365 1.997 13.448 1.00 92.31 85 THR A C 1
ATOM 628 O O . THR A 1 85 ? -8.279 1.944 12.620 1.00 92.31 85 THR A O 1
ATOM 631 N N . TYR A 1 86 ? -7.551 2.461 14.686 1.00 91.94 86 TYR A N 1
ATOM 632 C CA . TYR A 1 86 ? -8.837 2.999 15.135 1.00 91.94 86 TYR A CA 1
ATOM 633 C C . TYR A 1 86 ? -9.261 4.183 14.268 1.00 91.94 86 TYR A C 1
ATOM 635 O O . TYR A 1 86 ? -10.385 4.212 13.787 1.00 91.94 86 TYR A O 1
ATOM 643 N N . GLU A 1 87 ? -8.323 5.081 13.995 1.00 92.38 87 GLU A N 1
ATOM 644 C CA . GLU A 1 87 ? -8.516 6.306 13.226 1.00 92.38 87 GLU A CA 1
ATOM 645 C C . GLU A 1 87 ? -8.988 6.000 11.808 1.00 92.38 87 GLU A C 1
ATOM 647 O O . GLU A 1 87 ? -9.925 6.612 11.312 1.00 92.38 87 GLU A O 1
ATOM 652 N N . GLN A 1 88 ? -8.392 4.991 11.165 1.00 91.25 88 GLN A N 1
ATOM 653 C CA . GLN A 1 88 ? -8.800 4.567 9.829 1.00 91.25 88 GLN A CA 1
ATOM 654 C C . GLN A 1 88 ? -10.182 3.897 9.834 1.00 91.25 88 GLN A C 1
ATOM 656 O O . GLN A 1 88 ? -10.918 3.999 8.853 1.00 91.25 88 GLN A O 1
ATOM 661 N N . LEU A 1 89 ? -10.528 3.183 10.911 1.00 93.62 89 LEU A N 1
ATOM 662 C CA . LEU A 1 89 ? -11.816 2.501 11.042 1.00 93.62 89 LEU A CA 1
ATOM 663 C C . LEU A 1 89 ? -12.961 3.492 11.281 1.00 93.62 89 LEU A C 1
ATOM 665 O O . LEU A 1 89 ? -14.036 3.333 10.708 1.00 93.62 89 LEU A O 1
ATOM 669 N N . THR A 1 90 ? -12.746 4.479 12.148 1.00 92.56 90 THR A N 1
ATOM 670 C CA . THR A 1 90 ? -13.775 5.434 12.580 1.00 92.56 90 THR A CA 1
ATOM 671 C C . THR A 1 90 ? -13.736 6.751 11.818 1.00 92.56 90 THR A C 1
ATOM 673 O O . THR A 1 90 ? -14.672 7.538 11.937 1.00 92.56 90 THR A O 1
ATOM 676 N N . MET A 1 91 ? -12.682 6.986 11.031 1.00 90.94 91 MET A N 1
ATOM 677 C CA . MET A 1 91 ? -12.356 8.274 10.407 1.00 90.94 91 MET A CA 1
ATOM 678 C C . MET A 1 91 ? -12.168 9.412 11.423 1.00 90.94 91 MET A C 1
ATOM 680 O O . MET A 1 91 ? -12.272 10.586 11.071 1.00 90.94 91 MET A O 1
ATOM 684 N N . ASP A 1 92 ? -11.873 9.072 12.679 1.00 89.62 92 ASP A N 1
ATOM 685 C CA . ASP A 1 92 ? -11.608 10.029 13.747 1.00 89.62 92 ASP A CA 1
ATOM 686 C C . ASP A 1 92 ? -10.100 10.202 13.949 1.00 89.62 92 ASP A C 1
ATOM 688 O O . ASP A 1 92 ? -9.418 9.324 14.476 1.00 89.62 92 ASP A O 1
ATOM 692 N N . TRP A 1 93 ? -9.597 11.365 13.540 1.00 88.12 93 TRP A N 1
ATOM 693 C CA . TRP A 1 93 ? -8.192 11.762 13.666 1.00 88.12 93 TRP A CA 1
ATOM 694 C C . TRP A 1 93 ? -7.972 12.808 14.769 1.00 88.12 93 TRP A C 1
ATOM 696 O O . TRP A 1 93 ? -6.898 13.395 14.856 1.00 88.12 93 TRP A O 1
ATOM 706 N N . SER A 1 94 ? -8.975 13.065 15.616 1.00 86.81 94 SER A N 1
ATOM 707 C CA . SER A 1 94 ? -8.947 14.166 16.592 1.00 86.81 94 SER A CA 1
ATOM 708 C C . SER A 1 94 ? -7.872 14.034 17.678 1.00 86.81 94 SER A C 1
ATOM 710 O O . SER A 1 94 ? -7.488 15.035 18.276 1.00 86.81 94 SER A O 1
ATOM 712 N N . GLN A 1 95 ? -7.384 12.818 17.937 1.00 84.44 95 GLN A N 1
ATOM 713 C CA . GLN A 1 95 ? -6.409 12.507 18.993 1.00 84.44 95 GLN A CA 1
ATOM 714 C C . GLN A 1 95 ? -5.032 12.097 18.444 1.00 84.44 95 GLN A C 1
ATOM 716 O O . GLN A 1 95 ? -4.241 11.488 19.165 1.00 84.44 95 GLN A O 1
ATOM 721 N N . VAL A 1 96 ? -4.749 12.366 17.165 1.00 86.88 96 VAL A N 1
ATOM 722 C CA . VAL A 1 96 ? -3.548 11.869 16.481 1.00 86.88 96 VAL A CA 1
ATOM 723 C C . VAL A 1 96 ? -2.745 13.026 15.899 1.00 86.88 96 VAL A C 1
ATOM 725 O O . VAL A 1 96 ? -3.271 13.871 15.182 1.00 86.88 96 VAL A O 1
ATOM 728 N N . ASN A 1 97 ? -1.451 13.056 16.215 1.00 87.81 97 ASN A N 1
ATOM 729 C CA . ASN A 1 97 ? -0.503 14.025 15.663 1.00 87.81 97 ASN A CA 1
ATOM 730 C C . ASN A 1 97 ? 0.106 13.520 14.340 1.00 87.81 97 ASN A C 1
ATOM 732 O O . ASN A 1 97 ? -0.045 12.355 13.970 1.00 87.81 97 ASN A O 1
ATOM 736 N N . TYR A 1 98 ? 0.834 14.383 13.630 1.00 81.19 98 TYR A N 1
ATOM 737 C CA . TYR A 1 98 ? 1.427 14.044 12.331 1.00 81.19 98 TYR A CA 1
ATOM 738 C C . TYR A 1 98 ? 2.291 12.767 12.377 1.00 81.19 98 TYR A C 1
ATOM 740 O O . TYR A 1 98 ? 2.120 11.857 11.559 1.00 81.19 98 TYR A O 1
ATOM 748 N N . SER A 1 99 ? 3.190 12.672 13.358 1.00 83.88 99 SER A N 1
ATOM 749 C CA . SER A 1 99 ? 4.149 11.571 13.496 1.00 83.88 99 SER A CA 1
ATOM 750 C C . SER A 1 99 ? 3.452 10.229 13.759 1.00 83.88 99 SER A C 1
ATOM 752 O O . SER A 1 99 ? 3.771 9.213 13.132 1.00 83.88 99 SER A O 1
ATOM 754 N N . SER A 1 100 ? 2.446 10.229 14.636 1.00 85.56 100 SER A N 1
ATOM 755 C CA . SER A 1 100 ? 1.640 9.048 14.968 1.00 85.56 100 SER A CA 1
ATOM 756 C C . SER A 1 100 ? 0.694 8.645 13.834 1.00 85.56 100 SER A C 1
ATOM 758 O O . SER A 1 100 ? 0.612 7.453 13.534 1.00 85.56 100 SER A O 1
ATOM 760 N N . ALA A 1 101 ? 0.076 9.600 13.126 1.00 86.56 101 ALA A N 1
ATOM 761 C CA . ALA A 1 101 ? -0.736 9.327 11.937 1.00 86.56 101 ALA A CA 1
ATOM 762 C C . ALA A 1 101 ? 0.103 8.664 10.840 1.00 86.56 101 ALA A C 1
ATOM 764 O O . ALA A 1 101 ? -0.313 7.677 10.228 1.00 86.56 101 ALA A O 1
ATOM 765 N N . ARG A 1 102 ? 1.327 9.158 10.626 1.00 86.31 102 ARG A N 1
ATOM 766 C CA . ARG A 1 102 ? 2.249 8.580 9.648 1.00 86.31 102 ARG A CA 1
ATOM 767 C C . ARG A 1 102 ? 2.661 7.160 10.010 1.00 86.31 102 ARG A C 1
ATOM 769 O O . ARG A 1 102 ? 2.636 6.285 9.146 1.00 86.31 102 ARG A O 1
ATOM 776 N N . ALA A 1 103 ? 3.026 6.915 11.266 1.00 88.12 103 ALA A N 1
ATOM 777 C CA . ALA A 1 103 ? 3.372 5.574 11.731 1.00 88.12 103 ALA A CA 1
ATOM 778 C C . ALA A 1 103 ? 2.191 4.596 11.579 1.00 88.12 103 ALA A C 1
ATOM 780 O O . ALA A 1 103 ? 2.367 3.489 11.068 1.00 88.12 103 ALA A O 1
ATOM 781 N N . ALA A 1 104 ? 0.984 5.037 11.946 1.00 88.94 104 ALA A N 1
ATOM 782 C CA . ALA A 1 104 ? -0.261 4.287 11.799 1.00 88.94 104 ALA A CA 1
ATOM 783 C C . ALA A 1 104 ? -0.537 3.901 10.333 1.00 88.94 104 ALA A C 1
ATOM 785 O O . ALA A 1 104 ? -0.760 2.727 10.027 1.00 88.94 104 ALA A O 1
ATOM 786 N N . LEU A 1 105 ? -0.451 4.862 9.409 1.00 88.38 105 LEU A N 1
ATOM 787 C CA . LEU A 1 105 ? -0.671 4.626 7.980 1.00 88.38 105 LEU A CA 1
ATOM 788 C C . LEU A 1 105 ? 0.386 3.702 7.363 1.00 88.38 105 LEU A C 1
ATOM 790 O O . LEU A 1 105 ? 0.042 2.855 6.537 1.00 88.38 105 LEU A O 1
ATOM 794 N N . LEU A 1 106 ? 1.654 3.813 7.771 1.00 88.62 106 LEU A N 1
ATOM 795 C CA . LEU A 1 106 ? 2.718 2.915 7.307 1.00 88.62 106 LEU A CA 1
ATOM 796 C C . LEU A 1 106 ? 2.468 1.458 7.715 1.00 88.62 106 LEU A C 1
ATOM 798 O O . LEU A 1 106 ? 2.643 0.555 6.894 1.00 88.62 106 LEU A O 1
ATOM 802 N N . GLU A 1 107 ? 2.023 1.226 8.950 1.00 89.25 107 GLU A N 1
ATOM 803 C CA . GLU A 1 107 ? 1.706 -0.121 9.433 1.00 89.25 107 GLU A CA 1
ATOM 804 C C . GLU A 1 107 ? 0.509 -0.723 8.680 1.00 89.25 107 GLU A C 1
ATOM 806 O O . GLU A 1 107 ? 0.572 -1.865 8.215 1.00 89.25 107 GLU A O 1
ATOM 811 N N . ILE A 1 108 ? -0.548 0.068 8.462 1.00 91.06 108 ILE A N 1
ATOM 812 C CA . ILE A 1 108 ? -1.700 -0.343 7.644 1.00 91.06 108 ILE A CA 1
ATOM 813 C C . ILE A 1 108 ? -1.250 -0.688 6.219 1.00 91.06 108 ILE A C 1
ATOM 815 O O . ILE A 1 108 ? -1.641 -1.719 5.659 1.00 91.06 108 ILE A O 1
ATOM 819 N N . TRP A 1 109 ? -0.394 0.150 5.629 1.00 89.50 109 TRP A N 1
ATOM 820 C CA . TRP A 1 109 ? 0.078 -0.034 4.262 1.00 89.50 109 TRP A CA 1
ATOM 821 C C . TRP A 1 109 ? 0.879 -1.322 4.082 1.00 89.50 109 TRP A C 1
ATOM 823 O O . TRP A 1 109 ? 0.772 -1.973 3.039 1.00 89.50 109 TRP A O 1
ATOM 833 N N . ARG A 1 110 ? 1.629 -1.752 5.103 1.00 89.19 110 ARG A N 1
ATOM 834 C CA . ARG A 1 110 ? 2.302 -3.057 5.108 1.00 89.19 110 ARG A CA 1
ATOM 835 C C . ARG A 1 110 ? 1.297 -4.202 4.958 1.00 89.19 110 ARG A C 1
ATOM 837 O O . ARG A 1 110 ? 1.484 -5.080 4.114 1.00 89.19 110 ARG A O 1
ATOM 844 N N . GLY A 1 111 ? 0.196 -4.155 5.711 1.00 91.44 111 GLY A N 1
ATOM 845 C CA . GLY A 1 111 ? -0.891 -5.132 5.615 1.00 91.44 111 GLY A CA 1
ATOM 846 C C . GLY A 1 111 ? -1.589 -5.120 4.251 1.00 91.44 111 GLY A C 1
ATOM 847 O O . GLY A 1 111 ? -1.826 -6.177 3.661 1.00 91.44 111 GLY A O 1
ATOM 848 N N . PHE A 1 112 ? -1.879 -3.936 3.708 1.00 91.12 112 PHE A N 1
ATOM 849 C CA . PHE A 1 112 ? -2.481 -3.800 2.377 1.00 91.12 112 PHE A CA 1
ATOM 850 C C . PHE A 1 112 ? -1.554 -4.272 1.261 1.00 91.12 112 PHE A C 1
ATOM 852 O O . PHE A 1 112 ? -2.010 -4.950 0.343 1.00 91.12 112 PHE A O 1
ATOM 859 N N . THR A 1 113 ? -0.254 -4.002 1.363 1.00 90.94 113 THR A N 1
ATOM 860 C CA . THR A 1 113 ? 0.743 -4.461 0.390 1.00 90.94 113 THR A CA 1
ATOM 861 C C . THR A 1 113 ? 0.824 -5.987 0.361 1.00 90.94 113 THR A C 1
ATOM 863 O O . THR A 1 113 ? 0.829 -6.574 -0.721 1.00 90.94 113 THR A O 1
ATOM 866 N N . ALA A 1 114 ? 0.798 -6.642 1.526 1.00 92.25 114 ALA A N 1
ATOM 867 C CA . ALA A 1 114 ? 0.767 -8.102 1.614 1.00 92.25 114 ALA A CA 1
ATOM 868 C C . ALA A 1 114 ? -0.519 -8.691 1.005 1.00 92.25 114 ALA A C 1
ATOM 870 O O . ALA A 1 114 ? -0.452 -9.598 0.175 1.00 92.25 114 ALA A O 1
ATOM 871 N N . LYS A 1 115 ? -1.690 -8.135 1.354 1.00 92.38 115 LYS A N 1
ATOM 872 C CA . LYS A 1 115 ? -2.986 -8.553 0.784 1.00 92.38 115 LYS A CA 1
ATOM 873 C C . LYS A 1 115 ? -3.024 -8.357 -0.736 1.00 92.38 115 LYS A C 1
ATOM 875 O O . LYS A 1 115 ? -3.448 -9.260 -1.454 1.00 92.38 115 LYS A O 1
ATOM 880 N N . LYS A 1 116 ? -2.521 -7.222 -1.234 1.00 92.25 116 LYS A N 1
ATOM 881 C CA . LYS A 1 116 ? -2.374 -6.933 -2.668 1.00 92.25 116 LYS A CA 1
ATOM 882 C C . LYS A 1 116 ? -1.490 -7.975 -3.351 1.00 92.25 116 LYS A C 1
ATOM 884 O O . LYS A 1 116 ? -1.878 -8.500 -4.387 1.00 92.25 116 LYS A O 1
ATOM 889 N N . GLY A 1 117 ? -0.329 -8.287 -2.773 1.00 92.75 117 GLY A N 1
ATOM 890 C CA . GLY A 1 117 ? 0.589 -9.295 -3.309 1.00 92.75 117 GLY A CA 1
ATOM 891 C C . GLY A 1 117 ? -0.042 -10.687 -3.390 1.00 92.75 117 GLY A C 1
ATOM 892 O O . GLY A 1 117 ? 0.106 -11.371 -4.401 1.00 92.75 117 GLY A O 1
ATOM 893 N N . GLY A 1 118 ? -0.805 -11.081 -2.365 1.00 94.19 118 GLY A N 1
ATOM 894 C CA . GLY A 1 118 ? -1.567 -12.333 -2.364 1.00 94.19 118 GLY A CA 1
ATOM 895 C C . GLY A 1 118 ? -2.649 -12.370 -3.445 1.00 94.19 118 GLY A C 1
ATOM 896 O O . GLY A 1 118 ? -2.723 -13.324 -4.213 1.00 94.19 118 GLY A O 1
ATOM 897 N N . PHE A 1 119 ? -3.443 -11.305 -3.567 1.00 94.56 119 PHE A N 1
ATOM 898 C CA . PHE A 1 119 ? -4.462 -11.208 -4.615 1.00 94.56 119 PHE A CA 1
ATOM 899 C C . PHE A 1 119 ? -3.846 -11.242 -6.020 1.00 94.56 119 PHE A C 1
ATOM 901 O O . PHE A 1 119 ? -4.320 -11.961 -6.899 1.00 94.56 119 PHE A O 1
ATOM 908 N N . ALA A 1 120 ? -2.757 -10.505 -6.228 1.00 93.75 120 ALA A N 1
ATOM 909 C CA . ALA A 1 120 ? -2.069 -10.453 -7.506 1.00 93.75 120 ALA A CA 1
ATOM 910 C C . ALA A 1 120 ? -1.498 -11.821 -7.915 1.00 93.75 120 ALA A C 1
ATOM 912 O O . ALA A 1 120 ? -1.674 -12.242 -9.056 1.00 93.75 120 ALA A O 1
ATOM 913 N N . SER A 1 121 ? -0.873 -12.553 -6.990 1.00 91.88 121 SER A N 1
ATOM 914 C CA . SER A 1 121 ? -0.316 -13.876 -7.290 1.00 91.88 121 SER A CA 1
ATOM 915 C C . SER A 1 121 ? -1.388 -14.944 -7.526 1.00 91.88 121 SER A C 1
ATOM 917 O O . SER A 1 121 ? -1.192 -15.825 -8.358 1.00 91.88 121 SER A O 1
ATOM 919 N N . GLN A 1 122 ? -2.526 -14.867 -6.833 1.00 94.00 122 GLN A N 1
ATOM 920 C CA . GLN A 1 122 ? -3.584 -15.879 -6.923 1.00 94.00 122 GLN A CA 1
ATOM 921 C C . GLN A 1 122 ? -4.566 -15.638 -8.067 1.00 94.00 122 GLN A C 1
ATOM 923 O O . GLN A 1 122 ? -5.042 -16.595 -8.669 1.00 94.00 122 GLN A O 1
ATOM 928 N N . PHE A 1 123 ? -4.892 -14.378 -8.356 1.00 94.56 123 PHE A N 1
ATOM 929 C CA . PHE A 1 123 ? -5.919 -14.034 -9.336 1.00 94.56 123 PHE A CA 1
ATOM 930 C C . PHE A 1 123 ? -5.321 -13.496 -10.635 1.00 94.56 123 PHE A C 1
ATOM 932 O O . PHE A 1 123 ? -5.700 -13.937 -11.716 1.00 94.56 123 PHE A O 1
ATOM 939 N N . MET A 1 124 ? -4.360 -12.575 -10.546 1.00 94.50 124 MET A N 1
ATOM 940 C CA . MET A 1 124 ? -3.832 -11.890 -11.729 1.00 94.50 124 MET A CA 1
ATOM 941 C C . MET A 1 124 ? -2.746 -12.698 -12.447 1.00 94.50 124 MET A C 1
ATOM 943 O O . MET A 1 124 ? -2.747 -12.773 -13.675 1.00 94.50 124 MET A O 1
ATOM 947 N N . ALA A 1 125 ? -1.848 -13.356 -11.708 1.00 93.56 125 ALA A N 1
ATOM 948 C CA . ALA A 1 125 ? -0.750 -14.119 -12.301 1.00 93.56 125 ALA A CA 1
ATOM 949 C C . ALA A 1 125 ? -1.210 -15.290 -13.199 1.00 93.56 125 ALA A C 1
ATOM 951 O O . ALA A 1 125 ? -0.626 -15.446 -14.272 1.00 93.56 125 ALA A O 1
ATOM 952 N N . PRO A 1 126 ? -2.255 -16.079 -12.862 1.00 93.88 126 PRO A N 1
ATOM 953 C CA . PRO A 1 126 ? -2.761 -17.115 -13.767 1.00 93.88 126 PRO A CA 1
ATOM 954 C C . PRO A 1 126 ? -3.333 -16.551 -15.072 1.00 93.88 126 PRO A C 1
ATOM 956 O O . PRO A 1 126 ? -3.116 -17.132 -16.132 1.00 93.88 126 PRO A O 1
ATOM 959 N N . ILE A 1 127 ? -4.018 -15.403 -15.009 1.00 95.44 127 ILE A N 1
ATOM 960 C CA . ILE A 1 127 ? -4.571 -14.726 -16.193 1.00 95.44 127 ILE A CA 1
ATOM 961 C C . ILE A 1 127 ? -3.433 -14.234 -17.089 1.00 95.44 127 ILE A C 1
ATOM 963 O O . ILE A 1 127 ? -3.447 -14.468 -18.295 1.00 95.44 127 ILE A O 1
ATOM 967 N N . TYR A 1 128 ? -2.427 -13.589 -16.492 1.00 95.31 128 TYR A N 1
ATOM 968 C CA . TYR A 1 128 ? -1.248 -13.122 -17.218 1.00 95.31 128 TYR A CA 1
ATOM 969 C C . TYR A 1 128 ? -0.493 -14.277 -17.875 1.00 95.31 128 TYR A C 1
ATOM 971 O O . TYR A 1 128 ? -0.120 -14.180 -19.040 1.00 95.31 128 TYR A O 1
ATOM 979 N N . ARG A 1 129 ? -0.325 -15.390 -17.154 1.00 94.88 129 ARG A N 1
ATOM 980 C CA . ARG A 1 129 ? 0.305 -16.598 -17.684 1.00 94.88 129 ARG A CA 1
ATOM 981 C C . ARG A 1 129 ? -0.443 -17.150 -18.893 1.00 94.88 129 ARG A C 1
ATOM 983 O O . ARG A 1 129 ? 0.197 -17.396 -19.904 1.00 94.88 129 ARG A O 1
ATOM 990 N N . ALA A 1 130 ? -1.761 -17.327 -18.792 1.00 94.69 130 ALA A N 1
ATOM 991 C CA . ALA A 1 130 ? -2.567 -17.871 -19.885 1.00 94.69 130 ALA A CA 1
ATOM 992 C C . ALA A 1 130 ? -2.527 -16.969 -21.127 1.00 94.69 130 ALA A C 1
ATOM 994 O O . ALA A 1 130 ? -2.432 -17.451 -22.251 1.00 94.69 130 ALA A O 1
ATOM 995 N N . TRP A 1 131 ? -2.557 -15.649 -20.927 1.00 95.50 131 TRP A N 1
ATOM 996 C CA . TRP A 1 131 ? -2.362 -14.703 -22.020 1.00 95.50 131 TRP A CA 1
ATOM 997 C C . TRP A 1 131 ? -0.969 -14.838 -22.644 1.00 95.50 131 TRP A C 1
ATOM 999 O O . TRP A 1 131 ? -0.864 -14.905 -23.863 1.00 95.50 131 TRP A O 1
ATOM 1009 N N . LEU A 1 132 ? 0.088 -14.890 -21.829 1.00 94.62 132 LEU A N 1
ATOM 1010 C CA . LEU A 1 132 ? 1.466 -14.944 -22.314 1.00 94.62 132 LEU A CA 1
ATOM 1011 C C . LEU A 1 132 ? 1.757 -16.248 -23.069 1.00 94.62 132 LEU A C 1
ATOM 1013 O O . LEU A 1 132 ? 2.402 -16.204 -24.109 1.00 94.62 132 LEU A O 1
ATOM 1017 N N . GLU A 1 133 ? 1.240 -17.375 -22.583 1.00 94.06 133 GLU A N 1
ATOM 1018 C CA . GLU A 1 133 ? 1.293 -18.685 -23.247 1.00 94.06 133 GLU A CA 1
ATOM 1019 C C . GLU A 1 133 ? 0.729 -18.610 -24.675 1.00 94.06 133 GLU A C 1
ATOM 1021 O O . GLU A 1 133 ? 1.428 -18.933 -25.630 1.00 94.06 133 GLU A O 1
ATOM 1026 N N . GLU A 1 134 ? -0.455 -18.019 -24.850 1.00 94.31 134 GLU A N 1
ATOM 1027 C CA . GLU A 1 134 ? -1.062 -17.803 -26.170 1.00 94.31 134 GLU A CA 1
ATOM 1028 C C . GLU A 1 134 ? -0.199 -16.911 -27.089 1.00 94.31 134 GLU A C 1
ATOM 1030 O O . GLU A 1 134 ? -0.188 -17.080 -28.312 1.00 94.31 134 GLU A O 1
ATOM 1035 N N . VAL A 1 135 ? 0.534 -15.942 -26.527 1.00 94.12 135 VAL A N 1
ATOM 1036 C CA . VAL A 1 135 ? 1.460 -15.094 -27.298 1.00 94.12 135 VAL A CA 1
ATOM 1037 C C . VAL A 1 135 ? 2.660 -15.901 -27.808 1.00 94.12 135 VAL A C 1
ATOM 1039 O O . VAL A 1 135 ? 3.080 -15.699 -28.954 1.00 94.12 135 VAL A O 1
ATOM 1042 N N . PHE A 1 136 ? 3.188 -16.818 -26.990 1.00 92.19 136 PHE A N 1
ATOM 1043 C CA . PHE A 1 136 ? 4.243 -17.748 -27.398 1.00 92.19 136 PHE A CA 1
ATOM 1044 C C . PHE A 1 136 ? 3.742 -18.735 -28.459 1.00 92.19 136 PHE A C 1
ATOM 1046 O O . PHE A 1 136 ? 4.401 -18.879 -29.489 1.00 92.19 136 PHE A O 1
ATOM 1053 N N . ASP A 1 137 ? 2.559 -19.325 -28.275 1.00 91.00 137 ASP A N 1
ATOM 1054 C CA . ASP A 1 137 ? 1.970 -20.296 -29.211 1.00 91.00 137 ASP A CA 1
ATOM 1055 C C . ASP A 1 137 ? 1.692 -19.694 -30.593 1.00 91.00 137 ASP A C 1
ATOM 1057 O O . ASP A 1 137 ? 1.902 -20.331 -31.628 1.00 91.00 137 ASP A O 1
ATOM 1061 N N . LYS A 1 138 ? 1.264 -18.428 -30.632 1.00 94.19 138 LYS A N 1
ATOM 1062 C CA . LYS A 1 138 ? 1.072 -17.676 -31.881 1.00 94.19 138 LYS A CA 1
ATOM 1063 C C . LYS A 1 138 ? 2.376 -17.207 -32.529 1.00 94.19 138 LYS A C 1
ATOM 1065 O O . LYS A 1 138 ? 2.327 -16.687 -33.644 1.00 94.19 138 LYS A O 1
ATOM 1070 N N . GLY A 1 139 ? 3.517 -17.334 -31.852 1.00 90.19 139 GLY A N 1
ATOM 1071 C CA . GLY A 1 139 ? 4.810 -16.871 -32.356 1.00 90.19 139 GLY A CA 1
ATOM 1072 C C . GLY A 1 139 ? 4.897 -15.350 -32.519 1.00 90.19 139 GLY A C 1
ATOM 1073 O O . GLY A 1 139 ? 5.562 -14.868 -33.431 1.00 90.19 139 GLY A O 1
ATOM 1074 N N . LEU A 1 140 ? 4.209 -14.580 -31.667 1.00 90.62 140 LEU A N 1
ATOM 1075 C CA . LEU A 1 140 ? 4.184 -13.110 -31.751 1.00 90.62 140 LEU A CA 1
ATOM 1076 C C . LEU A 1 140 ? 5.418 -12.437 -31.126 1.00 90.62 140 LEU A C 1
ATOM 1078 O O . LEU A 1 140 ? 5.580 -11.223 -31.249 1.00 90.62 140 LEU A O 1
ATOM 1082 N N . ILE A 1 141 ? 6.262 -13.201 -30.429 1.00 87.75 141 ILE A N 1
ATOM 1083 C CA . ILE A 1 141 ? 7.489 -12.719 -29.791 1.00 87.75 141 ILE A CA 1
ATOM 1084 C C . ILE A 1 141 ? 8.684 -13.407 -30.447 1.00 87.75 141 ILE A C 1
ATOM 1086 O O . ILE A 1 141 ? 8.733 -14.633 -30.537 1.00 87.75 141 ILE A O 1
ATOM 1090 N N . GLU A 1 142 ? 9.679 -12.621 -30.848 1.00 85.62 142 GLU A N 1
ATOM 1091 C CA . GLU A 1 142 ? 10.980 -13.141 -31.264 1.00 85.62 142 GLU A CA 1
ATOM 1092 C C . GLU A 1 142 ? 11.855 -13.389 -30.030 1.00 85.62 142 GLU A C 1
ATOM 1094 O O . GLU A 1 142 ? 12.159 -12.470 -29.265 1.00 85.62 142 GLU A O 1
ATOM 1099 N N . LEU A 1 143 ? 12.256 -14.645 -29.817 1.00 85.56 143 LEU A N 1
ATOM 1100 C CA . LEU A 1 143 ? 13.112 -15.004 -28.692 1.00 85.56 143 LEU A CA 1
ATOM 1101 C C . LEU A 1 143 ? 14.582 -14.663 -29.002 1.00 85.56 143 LEU A C 1
ATOM 1103 O O . LEU A 1 143 ? 15.078 -15.010 -30.078 1.00 85.56 143 LEU A O 1
ATOM 1107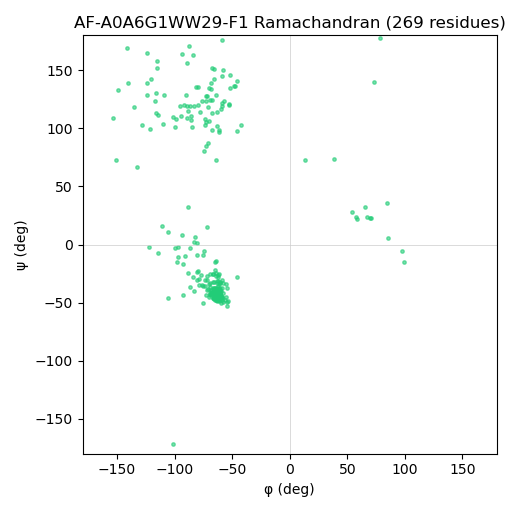 N N . PRO A 1 144 ? 15.321 -14.056 -28.055 1.00 85.44 144 PRO A N 1
ATOM 1108 C CA . PRO A 1 144 ? 16.765 -13.888 -28.177 1.00 85.44 144 PRO A CA 1
ATOM 1109 C C . PRO A 1 144 ? 17.485 -15.231 -28.350 1.00 85.44 144 PRO A C 1
ATOM 1111 O O . PRO A 1 144 ? 17.066 -16.255 -27.806 1.00 85.44 144 PRO A O 1
ATOM 1114 N N . ALA A 1 145 ? 18.620 -15.224 -29.052 1.00 85.75 145 ALA A N 1
ATOM 1115 C CA . ALA A 1 145 ? 19.445 -16.419 -29.206 1.00 85.75 145 ALA A CA 1
ATOM 1116 C C . ALA A 1 145 ? 19.870 -16.976 -27.831 1.00 85.75 145 ALA A C 1
ATOM 1118 O O . ALA A 1 145 ? 20.475 -16.268 -27.027 1.00 85.75 145 ALA A O 1
ATOM 1119 N N . GLY A 1 146 ? 19.551 -18.247 -27.566 1.00 85.00 146 GLY A N 1
ATOM 1120 C CA . GLY A 1 146 ? 19.848 -18.918 -26.293 1.00 85.00 146 GLY A CA 1
ATOM 1121 C C . GLY A 1 146 ? 18.804 -18.720 -25.188 1.00 85.00 146 GLY A C 1
ATOM 1122 O O . GLY A 1 146 ? 19.026 -19.179 -24.068 1.00 85.00 146 GLY A O 1
ATOM 1123 N N . ALA A 1 147 ? 17.675 -18.064 -25.472 1.00 86.38 147 ALA A N 1
ATOM 1124 C CA . ALA A 1 147 ? 16.577 -17.961 -24.518 1.00 86.38 147 ALA A CA 1
ATOM 1125 C C . ALA A 1 147 ? 15.939 -19.334 -24.240 1.00 86.38 147 ALA A C 1
ATOM 1127 O O . ALA A 1 147 ? 15.788 -20.168 -25.133 1.00 86.38 147 ALA A O 1
ATOM 1128 N N . VAL A 1 148 ? 15.553 -19.560 -22.983 1.00 89.44 148 VAL A N 1
ATOM 1129 C CA . VAL A 1 148 ? 14.882 -20.794 -22.556 1.00 89.44 148 VAL A CA 1
ATOM 1130 C C . VAL A 1 148 ? 13.442 -20.796 -23.091 1.00 89.44 148 VAL A C 1
ATOM 1132 O O . VAL A 1 148 ? 12.724 -19.827 -22.834 1.00 89.44 148 VAL A O 1
ATOM 1135 N N . PRO A 1 149 ? 12.992 -21.857 -23.791 1.00 87.06 149 PRO A N 1
ATOM 1136 C CA . PRO A 1 149 ? 11.603 -22.006 -24.221 1.00 87.06 149 PRO A CA 1
ATOM 1137 C C . PRO A 1 149 ? 10.608 -21.823 -23.073 1.00 87.06 149 PRO A C 1
ATOM 1139 O O . PRO A 1 149 ? 10.889 -22.217 -21.937 1.00 87.06 149 PRO A O 1
ATOM 1142 N N . PHE A 1 150 ? 9.436 -21.261 -23.376 1.00 89.69 150 PHE A N 1
ATOM 1143 C CA . PHE A 1 150 ? 8.398 -21.000 -22.378 1.00 89.69 150 PHE A CA 1
ATOM 1144 C C . PHE A 1 150 ? 8.008 -22.268 -21.608 1.00 89.69 150 PHE A C 1
ATOM 1146 O O . PHE A 1 150 ? 8.012 -22.245 -20.381 1.00 89.69 150 PHE A O 1
ATOM 1153 N N . ASP A 1 151 ? 7.816 -23.391 -22.303 1.00 88.56 151 ASP A N 1
ATOM 1154 C CA . ASP A 1 151 ? 7.409 -24.682 -21.724 1.00 88.56 151 ASP A CA 1
ATOM 1155 C C . ASP A 1 151 ? 8.361 -25.205 -20.643 1.00 88.56 151 ASP A C 1
ATOM 1157 O O . ASP A 1 151 ? 7.938 -25.851 -19.683 1.00 88.56 151 ASP A O 1
ATOM 1161 N N . LEU A 1 152 ? 9.661 -24.922 -20.787 1.00 90.88 152 LEU A N 1
ATOM 1162 C CA . LEU A 1 152 ? 10.680 -25.381 -19.845 1.00 90.88 152 LEU A CA 1
ATOM 1163 C C . LEU A 1 152 ? 10.717 -24.529 -18.576 1.00 90.88 152 LEU A C 1
ATOM 1165 O O . LEU A 1 152 ? 11.085 -25.034 -17.515 1.00 90.88 152 LEU A O 1
ATOM 1169 N N . ASN A 1 153 ? 10.369 -23.241 -18.665 1.00 90.94 153 ASN A N 1
ATOM 1170 C CA . ASN A 1 153 ? 10.345 -22.361 -17.500 1.00 90.94 153 ASN A CA 1
ATOM 1171 C C . ASN A 1 153 ? 9.305 -21.228 -17.611 1.00 90.94 153 ASN A C 1
ATOM 1173 O O . ASN A 1 153 ? 9.679 -20.055 -17.729 1.00 90.94 153 ASN A O 1
ATOM 1177 N N . PRO A 1 154 ? 7.998 -21.532 -17.486 1.00 88.50 154 PRO A N 1
ATOM 1178 C CA . PRO A 1 154 ? 6.949 -20.517 -17.587 1.00 88.50 154 PRO A CA 1
ATOM 1179 C C . PRO A 1 154 ? 7.060 -19.449 -16.495 1.00 88.50 154 PRO A C 1
ATOM 1181 O O . PRO A 1 154 ? 6.719 -18.288 -16.707 1.00 88.50 154 PRO A O 1
ATOM 1184 N N . ALA A 1 155 ? 7.554 -19.827 -15.311 1.00 88.44 155 ALA A N 1
ATOM 1185 C CA . ALA A 1 155 ? 7.646 -18.940 -14.155 1.00 88.44 155 ALA A CA 1
ATOM 1186 C C . ALA A 1 155 ? 8.626 -17.778 -14.375 1.00 88.44 155 ALA A C 1
ATOM 1188 O O . ALA A 1 155 ? 8.338 -16.661 -13.951 1.00 88.44 155 ALA A O 1
ATOM 1189 N N . ALA A 1 156 ? 9.752 -18.019 -15.058 1.00 88.62 156 ALA A N 1
ATOM 1190 C CA . ALA A 1 156 ? 10.716 -16.968 -15.380 1.00 88.62 156 ALA A CA 1
ATOM 1191 C C . ALA A 1 156 ? 10.133 -15.922 -16.342 1.00 88.62 156 ALA A C 1
ATOM 1193 O O . ALA A 1 156 ? 10.376 -14.729 -16.176 1.00 88.62 156 ALA A O 1
ATOM 1194 N N . TRP A 1 157 ? 9.325 -16.363 -17.309 1.00 90.12 157 TRP A N 1
ATOM 1195 C CA . TRP A 1 157 ? 8.658 -15.484 -18.271 1.00 90.12 157 TRP A CA 1
ATOM 1196 C C . TRP A 1 157 ? 7.464 -14.740 -17.669 1.00 90.12 157 TRP A C 1
ATOM 1198 O O . TRP A 1 157 ? 7.222 -13.579 -17.991 1.00 90.12 157 TRP A O 1
ATOM 1208 N N . CYS A 1 158 ? 6.731 -15.391 -16.766 1.00 91.81 158 CYS A N 1
ATOM 1209 C CA . CYS A 1 158 ? 5.541 -14.828 -16.133 1.00 91.81 158 CYS A CA 1
ATOM 1210 C C . CYS A 1 158 ? 5.853 -13.911 -14.937 1.00 91.81 158 CYS A C 1
ATOM 1212 O O . CYS A 1 158 ? 4.928 -13.506 -14.230 1.00 91.81 158 CYS A O 1
ATOM 1214 N N . HIS A 1 159 ? 7.125 -13.601 -14.669 1.00 89.69 159 HIS A N 1
ATOM 1215 C CA . HIS A 1 159 ? 7.489 -12.698 -13.584 1.00 89.69 159 HIS A CA 1
ATOM 1216 C C . HIS A 1 159 ? 7.019 -11.272 -13.901 1.00 89.69 159 HIS A C 1
ATOM 1218 O O . HIS A 1 159 ? 7.502 -10.638 -14.837 1.00 89.69 159 HIS A O 1
ATOM 1224 N N . ALA A 1 160 ? 6.062 -10.780 -13.116 1.00 89.94 160 ALA A N 1
ATOM 1225 C CA . ALA A 1 160 ? 5.464 -9.466 -13.293 1.00 89.94 160 ALA A CA 1
ATOM 1226 C C . ALA A 1 160 ? 5.223 -8.788 -11.940 1.00 89.94 160 ALA A C 1
ATOM 1228 O O . ALA A 1 160 ? 4.746 -9.417 -10.990 1.00 89.94 160 ALA A O 1
ATOM 1229 N N . ASP A 1 161 ? 5.509 -7.488 -11.891 1.00 88.94 161 ASP A N 1
ATOM 1230 C CA . ASP A 1 161 ? 5.193 -6.626 -10.758 1.00 88.94 161 ASP A CA 1
ATOM 1231 C C . ASP A 1 161 ? 3.808 -6.001 -10.932 1.00 88.94 161 ASP A C 1
ATOM 1233 O O . ASP A 1 161 ? 3.505 -5.368 -11.944 1.00 88.94 161 ASP A O 1
ATOM 1237 N N . TRP A 1 162 ? 2.973 -6.128 -9.902 1.00 90.75 162 TRP A N 1
ATOM 1238 C CA . TRP A 1 162 ? 1.616 -5.588 -9.903 1.00 90.75 162 TRP A CA 1
ATOM 1239 C C . TRP A 1 162 ? 1.569 -4.269 -9.133 1.00 90.75 162 TRP A C 1
ATOM 1241 O O . TRP A 1 162 ? 1.552 -4.226 -7.892 1.00 90.75 162 TRP A O 1
ATOM 1251 N N . ILE A 1 163 ? 1.562 -3.174 -9.888 1.00 90.81 163 ILE A N 1
ATOM 1252 C CA . ILE A 1 163 ? 1.486 -1.814 -9.357 1.00 90.81 163 ILE A CA 1
ATOM 1253 C C . ILE A 1 163 ? 0.037 -1.545 -8.927 1.00 90.81 163 ILE A C 1
ATOM 1255 O O . ILE A 1 163 ? -0.902 -1.738 -9.692 1.00 90.81 163 ILE A O 1
ATOM 1259 N N . GLY A 1 164 ? -0.137 -1.178 -7.656 1.00 87.94 164 GLY A N 1
ATOM 1260 C CA . GLY A 1 164 ? -1.443 -0.861 -7.072 1.00 87.94 164 GLY A CA 1
ATOM 1261 C C . GLY A 1 164 ? -1.659 0.649 -6.975 1.00 87.94 164 GLY A C 1
ATOM 1262 O O . GLY A 1 164 ? -0.827 1.406 -7.469 1.00 87.94 164 GLY A O 1
ATOM 1263 N N . PRO A 1 165 ? -2.727 1.107 -6.304 1.00 88.00 165 PRO A N 1
ATOM 1264 C CA . PRO A 1 165 ? -2.862 2.523 -5.982 1.00 88.00 165 PRO A CA 1
ATOM 1265 C C . PRO A 1 165 ? -1.669 2.995 -5.139 1.00 88.00 165 PRO A C 1
ATOM 1267 O O . PRO A 1 165 ? -1.144 2.238 -4.318 1.00 88.00 165 PRO A O 1
ATOM 1270 N N . GLY A 1 166 ? -1.242 4.239 -5.352 1.00 87.50 166 GLY A N 1
ATOM 1271 C CA . GLY A 1 166 ? -0.181 4.850 -4.559 1.00 87.50 166 GLY A CA 1
ATOM 1272 C C . GLY A 1 166 ? -0.600 5.055 -3.105 1.00 87.50 166 GLY A C 1
ATOM 1273 O O . GLY A 1 166 ? -1.779 5.265 -2.819 1.00 87.50 166 GLY A O 1
ATOM 1274 N N . ARG A 1 167 ? 0.373 5.032 -2.186 1.00 84.38 167 ARG A N 1
ATOM 1275 C CA . ARG A 1 167 ? 0.125 5.301 -0.756 1.00 84.38 167 ARG A CA 1
ATOM 1276 C C . ARG A 1 167 ? -0.352 6.739 -0.502 1.00 84.38 167 ARG A C 1
ATOM 1278 O O . ARG A 1 167 ? -1.045 6.985 0.481 1.00 84.38 167 ARG A O 1
ATOM 1285 N N . GLY A 1 168 ? 0.020 7.671 -1.381 1.00 84.50 168 GLY A N 1
ATOM 1286 C CA . GLY A 1 168 ? -0.108 9.107 -1.143 1.00 84.50 168 GLY A CA 1
ATOM 1287 C C . GLY A 1 168 ? 0.996 9.641 -0.225 1.00 84.50 168 GLY A C 1
ATOM 1288 O O . GLY A 1 168 ? 1.845 8.883 0.254 1.00 84.50 168 GLY A O 1
ATOM 1289 N N . TRP A 1 169 ? 0.980 10.956 -0.003 1.00 82.88 169 TRP A N 1
ATOM 1290 C CA . TRP A 1 169 ? 1.920 11.669 0.864 1.00 82.88 169 TRP A CA 1
ATOM 1291 C C . TRP A 1 169 ? 1.175 12.375 1.983 1.00 82.88 169 TRP A C 1
ATOM 1293 O O . TRP A 1 169 ? 0.104 12.936 1.753 1.00 82.88 169 TRP A O 1
ATOM 1303 N N . ILE A 1 170 ? 1.771 12.380 3.172 1.00 82.94 170 ILE A N 1
ATOM 1304 C CA . ILE A 1 170 ? 1.259 13.167 4.299 1.00 82.94 170 ILE A CA 1
ATOM 1305 C C . ILE A 1 170 ? 1.951 14.534 4.312 1.00 82.94 170 ILE A C 1
ATOM 1307 O O . ILE A 1 170 ? 1.286 15.558 4.431 1.00 82.94 170 ILE A O 1
ATOM 1311 N N . ASP A 1 171 ? 3.270 14.552 4.098 1.00 85.38 171 ASP A N 1
ATOM 1312 C CA . ASP A 1 171 ? 4.053 15.763 3.833 1.00 85.38 171 ASP A CA 1
ATOM 1313 C C . ASP A 1 171 ? 4.753 15.628 2.471 1.00 85.38 171 ASP A C 1
ATOM 1315 O O . ASP A 1 171 ? 5.803 14.981 2.368 1.00 85.38 171 ASP A O 1
ATOM 1319 N N . PRO A 1 172 ? 4.183 16.230 1.411 1.00 87.12 172 PRO A N 1
ATOM 1320 C CA . PRO A 1 172 ? 4.738 16.172 0.064 1.00 87.12 172 PRO A CA 1
ATOM 1321 C C . PRO A 1 172 ? 6.195 16.628 -0.032 1.00 87.12 172 PRO A C 1
ATOM 1323 O O . PRO A 1 172 ? 6.958 16.061 -0.812 1.00 87.12 172 PRO A O 1
ATOM 1326 N N . LEU A 1 173 ? 6.594 17.648 0.736 1.00 89.06 173 LEU A N 1
ATOM 1327 C CA . LEU A 1 173 ? 7.926 18.233 0.623 1.00 89.06 173 LEU A CA 1
ATOM 1328 C C . LEU A 1 173 ? 8.967 17.316 1.263 1.00 89.06 173 LEU A C 1
ATOM 1330 O O . LEU A 1 173 ? 9.961 16.978 0.618 1.00 89.06 173 LEU A O 1
ATOM 1334 N N . ARG A 1 174 ? 8.723 16.884 2.507 1.00 86.62 174 ARG A N 1
ATOM 1335 C CA . ARG A 1 174 ? 9.647 15.996 3.228 1.00 86.62 174 ARG A CA 1
ATOM 1336 C C . ARG A 1 174 ? 9.758 14.632 2.554 1.00 86.62 174 ARG A C 1
ATOM 1338 O O . ARG A 1 174 ? 10.860 14.105 2.425 1.00 86.62 174 ARG A O 1
ATOM 1345 N N . GLU A 1 175 ? 8.647 14.061 2.085 1.00 87.75 175 GLU A N 1
ATOM 1346 C CA . GLU A 1 175 ? 8.674 12.762 1.403 1.00 87.75 175 GLU A CA 1
ATOM 1347 C C . GLU A 1 175 ? 9.357 12.837 0.027 1.00 87.75 175 GLU A C 1
ATOM 1349 O O . GLU A 1 175 ? 10.113 11.926 -0.322 1.00 87.75 175 GLU A O 1
ATOM 1354 N N . ALA A 1 176 ? 9.182 13.929 -0.727 1.00 89.69 176 ALA A N 1
ATOM 1355 C CA . ALA A 1 176 ? 9.894 14.133 -1.989 1.00 89.69 176 ALA A CA 1
ATOM 1356 C C . ALA A 1 176 ? 11.406 14.333 -1.787 1.00 89.69 176 ALA A C 1
ATOM 1358 O O . ALA A 1 176 ? 12.206 13.768 -2.537 1.00 89.69 176 ALA A O 1
ATOM 1359 N N . GLN A 1 177 ? 11.812 15.089 -0.761 1.00 91.00 177 GLN A N 1
ATOM 1360 C CA . GLN A 1 177 ? 13.224 15.240 -0.388 1.00 91.00 177 GLN A CA 1
ATOM 1361 C C . GLN A 1 177 ? 13.836 13.892 0.000 1.00 91.00 177 GLN A C 1
ATOM 1363 O O . GLN A 1 177 ? 14.861 13.500 -0.557 1.00 91.00 177 GLN A O 1
ATOM 1368 N N . ALA A 1 178 ? 13.151 13.123 0.850 1.00 89.94 178 ALA A N 1
ATOM 1369 C CA . ALA A 1 178 ? 13.586 11.783 1.227 1.00 89.94 178 ALA A CA 1
ATOM 1370 C C . ALA A 1 178 ? 13.684 10.834 0.018 1.00 89.94 178 ALA A C 1
ATOM 1372 O O . ALA A 1 178 ? 14.588 10.005 -0.044 1.00 89.94 178 ALA A O 1
ATOM 1373 N N . ALA A 1 179 ? 12.780 10.925 -0.964 1.00 90.94 179 ALA A N 1
ATOM 1374 C CA . ALA A 1 179 ? 12.878 10.154 -2.207 1.00 90.94 179 ALA A CA 1
ATOM 1375 C C . ALA A 1 179 ? 14.106 10.559 -3.044 1.00 90.94 179 ALA A C 1
ATOM 1377 O O . ALA A 1 179 ? 14.842 9.694 -3.520 1.00 90.94 179 ALA A O 1
ATOM 1378 N N . SER A 1 180 ? 14.377 11.862 -3.172 1.00 91.31 180 SER A N 1
ATOM 1379 C CA . SER A 1 180 ? 15.573 12.373 -3.853 1.00 91.31 180 SER A CA 1
ATOM 1380 C C . SER A 1 180 ? 16.861 11.873 -3.196 1.00 91.31 180 SER A C 1
ATOM 1382 O O . SER A 1 180 ? 17.769 11.415 -3.887 1.00 91.31 180 SER A O 1
ATOM 1384 N N . GLU A 1 181 ? 16.941 11.925 -1.867 1.00 94.25 181 GLU A N 1
ATOM 1385 C CA . GLU A 1 181 ? 18.099 11.444 -1.109 1.00 94.25 181 GLU A CA 1
ATOM 1386 C C . GLU A 1 181 ? 18.275 9.926 -1.228 1.00 94.25 181 GLU A C 1
ATOM 1388 O O . GLU A 1 181 ? 19.389 9.453 -1.456 1.00 94.25 181 GLU A O 1
ATOM 1393 N N . ARG A 1 182 ? 17.182 9.151 -1.158 1.00 94.31 182 ARG A N 1
ATOM 1394 C CA . ARG A 1 182 ? 17.213 7.692 -1.357 1.00 94.31 182 ARG A CA 1
ATOM 1395 C C . ARG A 1 182 ? 17.715 7.307 -2.748 1.00 94.31 182 ARG A C 1
ATOM 1397 O O . ARG A 1 182 ? 18.475 6.344 -2.866 1.00 94.31 182 ARG A O 1
ATOM 1404 N N . LEU A 1 183 ? 17.308 8.038 -3.784 1.00 94.00 183 LEU A N 1
ATOM 1405 C CA . LEU A 1 183 ? 17.778 7.821 -5.154 1.00 94.00 183 LEU A CA 1
ATOM 1406 C C . LEU A 1 183 ? 19.249 8.225 -5.311 1.00 94.00 183 LEU A C 1
ATOM 1408 O O . LEU A 1 183 ? 20.031 7.460 -5.869 1.00 94.00 183 LEU A O 1
ATOM 1412 N N . ALA A 1 184 ? 19.647 9.382 -4.775 1.00 93.75 184 ALA A N 1
ATOM 1413 C CA . ALA A 1 184 ? 21.037 9.841 -4.811 1.00 93.75 184 ALA A CA 1
ATOM 1414 C C . ALA A 1 184 ? 21.986 8.886 -4.063 1.00 93.75 184 ALA A C 1
ATOM 1416 O O . ALA A 1 184 ? 23.111 8.653 -4.504 1.00 93.75 184 ALA A O 1
ATOM 1417 N N . GLY A 1 185 ? 21.518 8.298 -2.960 1.00 94.62 185 GLY A N 1
ATOM 1418 C CA . GLY A 1 185 ? 22.243 7.301 -2.175 1.00 94.62 185 GLY A CA 1
ATOM 1419 C C . GLY A 1 185 ? 22.201 5.874 -2.734 1.00 94.62 185 GLY A C 1
ATOM 1420 O O . GLY A 1 185 ? 22.763 4.983 -2.104 1.00 94.62 185 GLY A O 1
ATOM 1421 N N . ASN A 1 186 ? 21.551 5.629 -3.880 1.00 93.12 186 ASN A N 1
ATOM 1422 C CA . ASN A 1 186 ? 21.327 4.291 -4.455 1.00 93.12 186 ASN A CA 1
ATOM 1423 C C . ASN A 1 186 ? 20.642 3.294 -3.496 1.00 93.12 186 ASN A C 1
ATOM 1425 O O . ASN A 1 186 ? 20.833 2.083 -3.606 1.00 93.12 186 ASN A O 1
ATOM 1429 N N . LEU A 1 187 ? 19.834 3.788 -2.555 1.00 94.38 187 LEU A N 1
ATOM 1430 C CA . LEU A 1 187 ? 19.057 2.946 -1.638 1.00 94.38 187 LEU A CA 1
ATOM 1431 C C . LEU A 1 187 ? 17.790 2.394 -2.298 1.00 94.38 187 LEU A C 1
ATOM 1433 O O . LEU A 1 187 ? 17.233 1.398 -1.844 1.00 94.38 187 LEU A O 1
ATOM 1437 N N . THR A 1 188 ? 17.318 3.065 -3.347 1.00 94.56 188 THR A N 1
ATOM 1438 C CA . THR A 1 188 ? 16.078 2.750 -4.062 1.00 94.56 188 THR A CA 1
ATOM 1439 C C . THR A 1 188 ? 16.272 2.948 -5.560 1.00 94.56 188 THR A C 1
ATOM 1441 O O . THR A 1 188 ? 17.276 3.504 -6.009 1.00 94.56 188 THR A O 1
ATOM 1444 N N . THR A 1 189 ? 15.306 2.485 -6.349 1.00 94.50 189 THR A N 1
ATOM 1445 C CA . THR A 1 189 ? 15.287 2.677 -7.804 1.00 94.50 189 THR A CA 1
ATOM 1446 C C . THR A 1 189 ? 14.102 3.536 -8.225 1.00 94.50 189 THR A C 1
ATOM 1448 O O . THR A 1 189 ? 13.080 3.577 -7.542 1.00 94.50 189 THR A O 1
ATOM 1451 N N . LEU A 1 190 ? 14.190 4.161 -9.404 1.00 93.44 190 LEU A N 1
ATOM 1452 C CA . LEU A 1 190 ? 13.068 4.912 -9.985 1.00 93.44 190 LEU A CA 1
ATOM 1453 C C . LEU A 1 190 ? 11.803 4.055 -10.119 1.00 93.44 190 LEU A C 1
ATOM 1455 O O . LEU A 1 190 ? 10.701 4.560 -9.931 1.00 93.44 190 LEU A O 1
ATOM 1459 N N . GLN A 1 191 ? 11.965 2.759 -10.403 1.00 93.25 191 GLN A N 1
ATOM 1460 C CA . GLN A 1 191 ? 10.857 1.811 -10.459 1.00 93.25 191 GLN A CA 1
ATOM 1461 C C . GLN A 1 191 ? 10.173 1.655 -9.101 1.00 93.25 191 GLN A C 1
ATOM 1463 O O . GLN A 1 191 ? 8.950 1.697 -9.040 1.00 93.25 191 GLN A O 1
ATOM 1468 N N . GLN A 1 192 ? 10.945 1.502 -8.023 1.00 91.81 192 GLN A N 1
ATOM 1469 C CA . GLN A 1 192 ? 10.399 1.356 -6.672 1.00 91.81 192 GLN A CA 1
ATOM 1470 C C . GLN A 1 192 ? 9.695 2.636 -6.207 1.00 91.81 192 GLN A C 1
ATOM 1472 O O . GLN A 1 192 ? 8.563 2.561 -5.737 1.00 91.81 192 GLN A O 1
ATOM 1477 N N . GLU A 1 193 ? 10.313 3.803 -6.410 1.00 93.06 193 GLU A N 1
ATOM 1478 C CA . GLU A 1 193 ? 9.721 5.092 -6.025 1.00 93.06 193 GLU A CA 1
ATOM 1479 C C . GLU A 1 193 ? 8.440 5.403 -6.815 1.00 93.06 193 GLU A C 1
ATOM 1481 O O . GLU A 1 193 ? 7.444 5.852 -6.245 1.00 93.06 193 GLU A O 1
ATOM 1486 N N . ALA A 1 194 ? 8.425 5.134 -8.126 1.00 92.75 194 ALA A N 1
ATOM 1487 C CA . ALA A 1 194 ? 7.229 5.321 -8.944 1.00 92.75 194 ALA A CA 1
ATOM 1488 C C . ALA A 1 194 ? 6.118 4.336 -8.547 1.00 92.75 194 ALA A C 1
ATOM 1490 O O . ALA A 1 194 ? 4.966 4.745 -8.383 1.00 92.75 194 ALA A O 1
ATOM 1491 N N . ALA A 1 195 ? 6.463 3.064 -8.319 1.00 91.75 195 ALA A N 1
ATOM 1492 C CA . ALA A 1 195 ? 5.5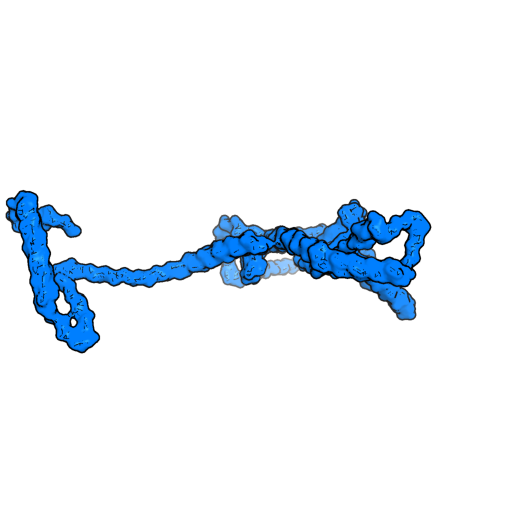04 2.033 -7.934 1.00 91.75 195 ALA A CA 1
ATOM 1493 C C . ALA A 1 195 ? 4.884 2.287 -6.550 1.00 91.75 195 ALA A C 1
ATOM 1495 O O . ALA A 1 195 ? 3.708 1.985 -6.350 1.00 91.75 195 ALA A O 1
ATOM 1496 N N . GLU A 1 196 ? 5.626 2.887 -5.611 1.00 89.81 196 GLU A N 1
ATOM 1497 C CA . GLU A 1 196 ? 5.097 3.325 -4.308 1.00 89.81 196 GLU A CA 1
ATOM 1498 C C . GLU A 1 196 ? 4.005 4.403 -4.464 1.00 89.81 196 GLU A C 1
ATOM 1500 O O . GLU A 1 196 ? 3.066 4.473 -3.665 1.00 89.81 196 GLU A O 1
ATOM 1505 N N . GLN A 1 197 ? 4.074 5.182 -5.549 1.00 90.81 197 GLN A N 1
ATOM 1506 C CA . GLN A 1 197 ? 3.059 6.157 -5.964 1.00 90.81 197 GLN A CA 1
ATOM 1507 C C . GLN A 1 197 ? 2.039 5.601 -6.967 1.00 90.81 197 GLN A C 1
ATOM 1509 O O . GLN A 1 197 ? 1.225 6.355 -7.498 1.00 90.81 197 GLN A O 1
ATOM 1514 N N . GLY A 1 198 ? 2.057 4.294 -7.229 1.00 91.44 198 GLY A N 1
ATOM 1515 C CA . GLY A 1 198 ? 1.132 3.650 -8.157 1.00 91.44 198 GLY A CA 1
ATOM 1516 C C . GLY A 1 198 ? 1.369 3.992 -9.629 1.00 91.44 198 GLY A C 1
ATOM 1517 O O . GLY A 1 198 ? 0.452 3.886 -10.440 1.00 91.44 198 GLY A O 1
ATOM 1518 N N . ARG A 1 199 ? 2.585 4.422 -9.983 1.00 93.06 199 ARG A N 1
ATOM 1519 C CA . ARG A 1 199 ? 2.974 4.799 -11.346 1.00 93.06 199 ARG A CA 1
ATOM 1520 C C . ARG A 1 199 ? 4.034 3.860 -11.902 1.00 93.06 199 ARG A C 1
ATOM 1522 O O . ARG A 1 199 ? 4.842 3.303 -11.163 1.00 93.06 199 ARG A O 1
ATOM 1529 N N . ASP A 1 200 ? 4.049 3.721 -13.223 1.00 93.88 200 ASP A N 1
ATOM 1530 C CA . ASP A 1 200 ? 5.143 3.064 -13.932 1.00 93.88 200 ASP A CA 1
ATOM 1531 C C . ASP A 1 200 ? 6.185 4.106 -14.352 1.00 93.88 200 ASP A C 1
ATOM 1533 O O . ASP A 1 200 ? 5.907 5.022 -15.132 1.00 93.88 200 ASP A O 1
ATOM 1537 N N . TRP A 1 201 ? 7.412 3.933 -13.864 1.00 93.44 201 TRP A N 1
ATOM 1538 C CA . TRP A 1 201 ? 8.533 4.816 -14.168 1.00 93.44 201 TRP A CA 1
ATOM 1539 C C . TRP A 1 201 ? 8.842 4.896 -15.670 1.00 93.44 201 TRP A C 1
ATOM 1541 O O . TRP A 1 201 ? 9.302 5.938 -16.140 1.00 93.44 201 TRP A O 1
ATOM 1551 N N . LYS A 1 202 ? 8.596 3.823 -16.439 1.00 94.19 202 LYS A N 1
ATOM 1552 C CA . LYS A 1 202 ? 8.829 3.816 -17.891 1.00 94.19 202 LYS A CA 1
ATOM 1553 C C . LYS A 1 202 ? 7.829 4.716 -18.599 1.00 94.19 202 LYS A C 1
ATOM 1555 O O . LYS A 1 202 ? 8.217 5.475 -19.487 1.00 94.19 202 LYS A O 1
ATOM 1560 N N . MET A 1 203 ? 6.566 4.664 -18.181 1.00 94.19 203 MET A N 1
ATOM 1561 C CA . MET A 1 203 ? 5.514 5.534 -18.706 1.00 94.19 203 MET A CA 1
ATOM 1562 C C . MET A 1 203 ? 5.806 6.996 -18.376 1.00 94.19 203 MET A C 1
ATOM 1564 O O . MET A 1 203 ? 5.727 7.846 -19.265 1.00 94.19 203 MET A O 1
ATOM 1568 N N . ASP A 1 204 ? 6.245 7.272 -17.147 1.00 94.06 204 ASP A N 1
ATOM 1569 C CA . ASP A 1 204 ? 6.678 8.607 -16.733 1.00 94.06 204 ASP A CA 1
ATOM 1570 C C . ASP A 1 204 ? 7.868 9.099 -17.574 1.00 94.06 204 ASP A C 1
ATOM 1572 O O . ASP A 1 204 ? 7.869 10.230 -18.058 1.00 94.06 204 ASP A O 1
ATOM 1576 N N . ALA A 1 205 ? 8.876 8.256 -17.811 1.00 94.75 205 ALA A N 1
ATOM 1577 C CA . ALA A 1 205 ? 10.038 8.613 -18.625 1.00 94.75 205 ALA A CA 1
ATOM 1578 C C . ALA A 1 205 ? 9.658 8.912 -20.085 1.00 94.75 205 ALA A C 1
ATOM 1580 O O . ALA A 1 205 ? 10.103 9.913 -20.653 1.00 94.75 205 ALA A O 1
ATOM 1581 N N . GLN A 1 206 ? 8.801 8.083 -20.684 1.00 96.19 206 GLN A N 1
ATOM 1582 C CA . GLN A 1 206 ? 8.290 8.308 -22.036 1.00 96.19 206 GLN A CA 1
ATOM 1583 C C . GLN A 1 206 ? 7.468 9.596 -22.127 1.00 96.19 206 GLN A C 1
ATOM 1585 O O . GLN A 1 206 ? 7.595 10.341 -23.100 1.00 96.19 206 GLN A O 1
ATOM 1590 N N . GLN A 1 207 ? 6.636 9.875 -21.121 1.00 95.44 207 GLN A N 1
ATOM 1591 C CA . GLN A 1 207 ? 5.844 11.097 -21.066 1.00 95.44 207 GLN A CA 1
ATOM 1592 C C . GLN A 1 207 ? 6.739 12.335 -20.969 1.00 95.44 207 GLN A C 1
ATOM 1594 O O . GLN A 1 207 ? 6.592 13.248 -21.779 1.00 95.44 207 GLN A O 1
ATOM 1599 N N . ARG A 1 208 ? 7.742 12.316 -20.085 1.00 92.75 208 ARG A N 1
ATOM 1600 C CA . ARG A 1 208 ? 8.727 13.401 -19.953 1.00 92.75 208 ARG A CA 1
ATOM 1601 C C . ARG A 1 208 ? 9.498 13.653 -21.249 1.00 92.75 208 ARG A C 1
ATOM 1603 O O . ARG A 1 208 ? 9.790 14.800 -21.573 1.00 92.75 208 ARG A O 1
ATOM 1610 N N . ALA A 1 209 ? 9.828 12.605 -22.006 1.00 93.94 209 ALA A N 1
ATOM 1611 C CA . ALA A 1 209 ? 10.482 12.752 -23.307 1.00 93.94 209 ALA A CA 1
ATOM 1612 C C . ALA A 1 209 ? 9.570 13.436 -24.342 1.00 93.94 209 ALA A C 1
ATOM 1614 O O . ALA A 1 209 ? 10.023 14.320 -25.070 1.00 93.94 209 ALA A O 1
ATOM 1615 N N . ARG A 1 210 ? 8.279 13.068 -24.381 1.00 94.75 210 ARG A N 1
ATOM 1616 C CA . ARG A 1 210 ? 7.281 13.709 -25.257 1.00 94.75 210 ARG A CA 1
ATOM 1617 C C . ARG A 1 210 ? 7.079 15.180 -24.907 1.00 94.75 210 ARG A C 1
ATOM 1619 O O . ARG A 1 210 ? 7.046 16.013 -25.806 1.00 94.75 210 ARG A O 1
ATOM 1626 N N . GLU A 1 211 ? 6.964 15.487 -23.620 1.00 93.44 211 GLU A N 1
ATOM 1627 C CA . GLU A 1 211 ? 6.817 16.857 -23.123 1.00 93.44 211 GLU A CA 1
ATOM 1628 C C . GLU A 1 211 ? 8.035 17.701 -23.484 1.00 93.44 211 GLU A C 1
ATOM 1630 O O . GLU A 1 211 ? 7.878 18.753 -24.094 1.00 93.44 211 GLU A O 1
ATOM 1635 N N . ARG A 1 212 ? 9.248 17.202 -23.226 1.00 92.94 212 ARG A N 1
ATOM 1636 C CA . ARG A 1 212 ? 10.484 17.901 -23.593 1.00 92.94 212 ARG A CA 1
ATOM 1637 C C . ARG A 1 212 ? 10.523 18.251 -25.080 1.00 92.94 212 ARG A C 1
ATOM 1639 O O . ARG A 1 212 ? 10.686 19.415 -25.427 1.00 92.94 212 ARG A O 1
ATOM 1646 N N . ALA A 1 213 ? 10.305 17.265 -25.951 1.00 93.75 213 ALA A N 1
ATOM 1647 C CA . ALA A 1 213 ? 10.309 17.481 -27.398 1.00 93.75 213 ALA A CA 1
ATOM 1648 C C . ALA A 1 213 ? 9.220 18.476 -27.847 1.00 93.75 213 ALA A C 1
ATOM 1650 O O . ALA A 1 213 ? 9.411 19.246 -28.789 1.00 93.75 213 ALA A O 1
ATOM 1651 N N . PHE A 1 214 ? 8.068 18.476 -27.171 1.00 93.38 214 PHE A N 1
ATOM 1652 C CA . PHE A 1 214 ? 6.986 19.419 -27.439 1.00 93.38 214 PHE A CA 1
ATOM 1653 C C . PHE A 1 214 ? 7.352 20.854 -27.035 1.00 93.38 214 PHE A C 1
ATOM 1655 O O . PHE A 1 214 ? 7.113 21.781 -27.809 1.00 93.38 214 PHE A O 1
ATOM 1662 N N . TYR A 1 215 ? 7.971 21.038 -25.868 1.00 93.31 215 TYR A N 1
ATOM 1663 C CA . TYR A 1 215 ? 8.441 22.344 -25.401 1.00 93.31 215 TYR A CA 1
ATOM 1664 C C . TYR A 1 215 ? 9.557 22.894 -26.294 1.00 93.31 215 TYR A C 1
ATOM 1666 O O . TYR A 1 215 ? 9.482 24.047 -26.716 1.00 93.31 215 TYR A O 1
ATOM 1674 N N . GLU A 1 216 ? 10.519 22.052 -26.679 1.00 94.00 216 GLU A N 1
ATOM 1675 C CA . GLU A 1 216 ? 11.586 22.414 -27.622 1.00 94.00 216 GLU A CA 1
ATOM 1676 C C . GLU A 1 216 ? 11.013 22.878 -28.966 1.00 94.00 216 GLU A C 1
ATOM 1678 O O . GLU A 1 216 ? 11.441 23.896 -29.513 1.00 94.00 216 GLU A O 1
ATOM 1683 N N . ARG A 1 217 ? 9.980 22.194 -29.476 1.00 94.56 217 ARG A N 1
ATOM 1684 C CA . ARG A 1 217 ? 9.291 22.587 -30.714 1.00 94.56 217 ARG A CA 1
ATOM 1685 C C . ARG A 1 217 ? 8.600 23.950 -30.608 1.00 94.56 217 ARG A C 1
ATOM 1687 O O . ARG A 1 217 ? 8.482 24.643 -31.616 1.00 94.56 217 ARG A O 1
ATOM 1694 N N . LEU A 1 218 ? 8.121 24.318 -29.423 1.00 94.38 218 LEU A N 1
ATOM 1695 C CA . LEU A 1 218 ? 7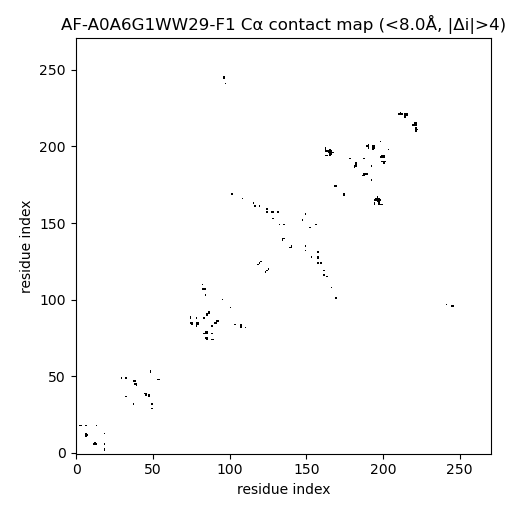.477 25.608 -29.162 1.00 94.38 218 LEU A CA 1
ATOM 1696 C C . LEU A 1 218 ? 8.475 26.719 -28.796 1.00 94.38 218 LEU A C 1
ATOM 1698 O O . LEU A 1 218 ? 8.056 27.860 -28.616 1.00 94.38 218 LEU A O 1
ATOM 1702 N N . GLY A 1 219 ? 9.771 26.408 -28.683 1.00 93.12 219 GLY A N 1
ATOM 1703 C CA . GLY A 1 219 ? 10.784 27.348 -28.197 1.00 93.12 219 GLY A CA 1
ATOM 1704 C C . GLY A 1 219 ? 10.615 27.716 -26.718 1.00 93.12 219 GLY A C 1
ATOM 1705 O O . GLY A 1 219 ? 11.042 28.792 -26.305 1.00 93.12 219 GLY A O 1
ATOM 1706 N N . LEU A 1 220 ? 9.961 26.853 -25.936 1.00 91.19 220 LEU A N 1
ATOM 1707 C CA . LEU A 1 220 ? 9.781 27.001 -24.492 1.00 91.19 220 LEU A CA 1
ATOM 1708 C C . LEU A 1 220 ? 10.887 26.252 -23.736 1.00 91.19 220 LEU A C 1
ATOM 1710 O O . LEU A 1 220 ? 11.559 25.391 -24.301 1.00 91.19 220 LEU A O 1
ATOM 1714 N N . ASP A 1 221 ? 11.057 26.565 -22.450 1.00 88.69 221 ASP A N 1
ATOM 1715 C CA . ASP A 1 221 ? 12.012 25.861 -21.589 1.00 88.69 221 ASP A CA 1
ATOM 1716 C C . ASP A 1 221 ? 11.681 24.353 -21.522 1.00 88.69 221 ASP A C 1
ATOM 1718 O O . ASP A 1 221 ? 10.595 24.000 -21.062 1.00 88.69 221 ASP A O 1
ATOM 1722 N N . PRO A 1 222 ? 12.585 23.454 -21.959 1.00 83.62 222 PRO A N 1
ATOM 1723 C CA . PRO A 1 222 ? 12.364 22.009 -21.938 1.00 83.62 222 PRO A CA 1
ATOM 1724 C C . PRO A 1 222 ? 12.203 21.394 -20.538 1.00 83.62 222 PRO A C 1
ATOM 1726 O O . PRO A 1 222 ? 11.792 20.236 -20.444 1.00 83.62 222 PRO A O 1
ATOM 1729 N N . ASP A 1 223 ? 12.554 22.106 -19.462 1.00 83.75 223 ASP A N 1
ATOM 1730 C CA . ASP A 1 223 ? 12.466 21.620 -18.079 1.00 83.75 223 ASP A CA 1
ATOM 1731 C C . ASP A 1 223 ? 11.806 22.645 -17.129 1.00 83.75 223 ASP A C 1
ATOM 1733 O O . ASP A 1 223 ? 12.434 23.090 -16.165 1.00 83.75 223 ASP A O 1
ATOM 1737 N N . PRO A 1 224 ? 10.504 22.947 -17.286 1.00 74.69 224 PRO A N 1
ATOM 1738 C CA . PRO A 1 224 ? 9.825 23.984 -16.498 1.00 74.69 224 PRO A CA 1
ATOM 1739 C C . PRO A 1 224 ? 9.741 23.679 -14.989 1.00 74.69 224 PRO A C 1
ATOM 1741 O O . PRO A 1 224 ? 9.412 24.553 -14.192 1.00 74.69 224 PRO A O 1
ATOM 1744 N N . GLY A 1 225 ? 9.989 22.427 -14.587 1.00 69.56 225 GLY A N 1
ATOM 1745 C CA . GLY A 1 225 ? 9.944 21.971 -13.195 1.00 69.56 225 GLY A CA 1
ATOM 1746 C C . GLY A 1 225 ? 11.299 21.931 -12.487 1.00 69.56 225 GLY A C 1
ATOM 1747 O O . GLY A 1 225 ? 11.345 21.567 -11.311 1.00 69.56 225 GLY A O 1
ATOM 1748 N N . LYS A 1 226 ? 12.411 22.254 -13.163 1.00 74.06 226 LYS A N 1
ATOM 1749 C CA . LYS A 1 226 ? 13.694 22.398 -12.468 1.00 74.06 226 LYS A CA 1
ATOM 1750 C C . LYS A 1 226 ? 13.651 23.694 -11.659 1.00 74.06 226 LYS A C 1
ATOM 1752 O O . LYS A 1 226 ? 13.429 24.747 -12.251 1.00 74.06 226 LYS A O 1
ATOM 1757 N N . PRO A 1 227 ? 13.878 23.660 -10.334 1.00 63.22 227 PRO A N 1
ATOM 1758 C CA . PRO A 1 227 ? 14.098 24.898 -9.611 1.00 63.22 227 PRO A CA 1
ATOM 1759 C C . PRO A 1 227 ? 15.319 25.574 -10.237 1.00 63.22 227 PRO A C 1
ATOM 1761 O O . PRO A 1 227 ? 16.394 24.971 -10.304 1.00 63.22 227 PRO A O 1
ATOM 1764 N N . GLU A 1 228 ? 15.151 26.805 -10.729 1.00 56.47 228 GLU A N 1
ATOM 1765 C CA . GLU A 1 228 ? 16.291 27.651 -11.068 1.00 56.47 228 GLU A CA 1
ATOM 1766 C C . GLU A 1 228 ? 17.247 27.621 -9.876 1.00 56.47 228 GLU A C 1
ATOM 1768 O O . GLU A 1 228 ? 16.796 27.668 -8.727 1.00 56.47 228 GLU A O 1
ATOM 1773 N N . ALA A 1 229 ? 18.549 27.491 -10.139 1.00 50.53 229 ALA A N 1
ATOM 1774 C CA . ALA A 1 229 ? 19.589 27.452 -9.121 1.00 50.53 229 ALA A CA 1
ATOM 1775 C C . ALA A 1 229 ? 19.649 28.796 -8.374 1.00 50.53 229 ALA A C 1
ATOM 1777 O O . ALA A 1 229 ? 20.555 29.605 -8.559 1.00 50.53 229 ALA A O 1
ATOM 1778 N N . ARG A 1 230 ? 18.658 29.059 -7.523 1.00 41.56 230 ARG A N 1
ATOM 1779 C CA . ARG A 1 230 ? 18.690 30.109 -6.524 1.00 41.56 230 ARG A CA 1
ATOM 1780 C C . ARG A 1 230 ? 19.702 29.632 -5.507 1.00 41.56 230 ARG A C 1
ATOM 1782 O O . ARG A 1 230 ? 19.449 28.682 -4.769 1.00 41.56 230 ARG A O 1
ATOM 1789 N N . SER A 1 231 ? 20.866 30.264 -5.534 1.00 41.72 231 SER A N 1
ATOM 1790 C CA . SER A 1 231 ? 21.890 30.182 -4.506 1.00 41.72 231 SER A CA 1
ATOM 1791 C C . SER A 1 231 ? 21.217 30.240 -3.136 1.00 41.72 231 SER A C 1
ATOM 1793 O O . SER A 1 231 ? 20.773 31.295 -2.684 1.00 41.72 231 SER A O 1
ATOM 1795 N N . GLN A 1 232 ? 21.091 29.081 -2.488 1.00 43.03 232 GLN A N 1
ATOM 1796 C CA . GLN A 1 232 ? 20.647 29.000 -1.108 1.00 43.03 232 GLN A CA 1
ATOM 1797 C C . GLN A 1 232 ? 21.782 29.550 -0.247 1.00 43.03 232 GLN A C 1
ATOM 1799 O O . GLN A 1 232 ? 22.662 28.824 0.208 1.00 43.03 232 GLN A O 1
ATOM 1804 N N . ALA A 1 233 ? 21.777 30.865 -0.044 1.00 40.19 233 ALA A N 1
ATOM 1805 C CA . ALA A 1 233 ? 22.371 31.446 1.142 1.00 40.19 233 ALA A CA 1
ATOM 1806 C C . ALA A 1 233 ? 21.587 30.882 2.332 1.00 40.19 233 ALA A C 1
ATOM 1808 O O . ALA A 1 233 ? 20.466 31.312 2.579 1.00 40.19 233 ALA A O 1
ATOM 1809 N N . SER A 1 234 ? 22.149 29.844 2.958 1.00 44.47 234 SER A N 1
ATOM 1810 C CA . SER A 1 234 ? 21.875 29.343 4.311 1.00 44.47 234 SER A CA 1
ATOM 1811 C C . SER A 1 234 ? 20.603 29.897 4.969 1.00 44.47 234 SER A C 1
ATOM 1813 O O . SER A 1 234 ? 20.673 30.695 5.904 1.00 44.47 234 SER A O 1
ATOM 1815 N N . ALA A 1 235 ? 19.437 29.459 4.501 1.00 39.72 235 ALA A N 1
ATOM 1816 C CA . ALA A 1 235 ? 18.251 29.468 5.334 1.00 39.72 235 ALA A CA 1
ATOM 1817 C C . ALA A 1 235 ? 18.318 28.159 6.115 1.00 39.72 235 ALA A C 1
ATOM 1819 O O . ALA A 1 235 ? 18.186 27.081 5.535 1.00 39.72 235 ALA A O 1
ATOM 1820 N N . ALA A 1 236 ? 18.629 28.258 7.408 1.00 42.62 236 ALA A N 1
ATOM 1821 C CA . ALA A 1 236 ? 18.474 27.144 8.331 1.00 42.62 236 ALA A CA 1
ATOM 1822 C C . ALA A 1 236 ? 17.093 26.499 8.099 1.00 42.62 236 ALA A C 1
ATOM 1824 O O . ALA A 1 236 ? 16.135 27.238 7.835 1.00 42.62 236 ALA A O 1
ATOM 1825 N N . PRO A 1 237 ? 16.974 25.159 8.155 1.00 43.22 237 PRO A N 1
ATOM 1826 C CA . PRO A 1 237 ? 15.672 24.520 8.043 1.00 43.22 237 PRO A CA 1
ATOM 1827 C C . PRO A 1 237 ? 14.736 25.181 9.063 1.00 43.22 237 PRO A C 1
ATOM 1829 O O . PRO A 1 237 ? 15.178 25.433 10.191 1.00 43.22 237 PRO A O 1
ATOM 1832 N N . PRO A 1 238 ? 13.492 25.536 8.687 1.00 38.88 238 PRO A N 1
ATOM 1833 C CA . PRO A 1 238 ? 12.541 26.045 9.658 1.00 38.88 238 PRO A CA 1
ATOM 1834 C C . PRO A 1 238 ? 12.486 25.035 10.802 1.00 38.88 238 PRO A C 1
ATOM 1836 O O . PRO A 1 238 ? 12.241 23.848 10.572 1.00 38.88 238 PRO A O 1
ATOM 1839 N N . ALA A 1 239 ? 12.810 25.516 12.005 1.00 44.28 239 ALA A N 1
ATOM 1840 C CA . ALA A 1 239 ? 12.685 24.747 13.227 1.00 44.28 239 ALA A CA 1
ATOM 1841 C C . ALA A 1 239 ? 11.305 24.087 13.236 1.00 44.28 239 ALA A C 1
ATOM 1843 O O . ALA A 1 239 ? 10.314 24.708 12.836 1.00 44.28 239 ALA A O 1
ATOM 1844 N N . GLU A 1 240 ? 11.285 22.816 13.625 1.00 44.81 240 GLU A N 1
ATOM 1845 C CA . GLU A 1 240 ? 10.102 21.975 13.711 1.00 44.81 240 GLU A CA 1
ATOM 1846 C C . GLU A 1 240 ? 8.952 22.721 14.395 1.00 44.81 240 GLU A C 1
ATOM 1848 O O . GLU A 1 240 ? 8.840 22.771 15.609 1.00 44.81 240 GLU A O 1
ATOM 1853 N N . THR A 1 241 ? 8.047 23.277 13.595 1.00 40.62 241 THR A N 1
ATOM 1854 C CA . THR A 1 241 ? 6.737 23.775 14.041 1.00 40.62 241 THR A CA 1
ATOM 1855 C C . THR A 1 241 ? 5.709 22.641 13.977 1.00 40.62 241 THR A C 1
ATOM 1857 O O . THR A 1 241 ? 4.541 22.848 13.673 1.00 40.62 241 THR A O 1
ATOM 1860 N N . GLY A 1 242 ? 6.173 21.410 14.222 1.00 39.97 242 GLY A N 1
ATOM 1861 C CA . GLY A 1 242 ? 5.335 20.231 14.445 1.00 39.97 242 GLY A CA 1
ATOM 1862 C C . GLY A 1 242 ? 5.146 19.906 15.929 1.00 39.97 242 GLY A C 1
ATOM 1863 O O . GLY A 1 242 ? 4.229 19.164 16.265 1.00 39.97 242 GLY A O 1
ATOM 1864 N N . ASP A 1 243 ? 5.965 20.492 16.808 1.00 41.19 243 ASP A N 1
ATOM 1865 C CA . ASP A 1 243 ? 6.011 20.142 18.234 1.00 41.19 243 ASP A CA 1
ATOM 1866 C C . ASP A 1 243 ? 5.058 20.986 19.105 1.00 41.19 243 ASP A C 1
ATOM 1868 O O . ASP A 1 243 ? 4.777 20.637 20.245 1.00 41.19 243 ASP A O 1
ATOM 1872 N N . GLU A 1 244 ? 4.443 22.054 18.572 1.00 41.56 244 GLU A N 1
ATOM 1873 C CA . GLU A 1 244 ? 3.425 22.798 19.342 1.00 41.56 244 GLU A CA 1
ATOM 1874 C C . GLU A 1 244 ? 2.160 21.951 19.592 1.00 41.56 244 GLU A C 1
ATOM 1876 O O . GLU A 1 244 ? 1.474 22.139 20.593 1.00 41.56 244 GLU A O 1
ATOM 1881 N N . THR A 1 245 ? 1.884 20.959 18.736 1.00 42.78 245 THR A N 1
ATOM 1882 C CA . THR A 1 245 ? 0.810 19.971 18.949 1.00 42.78 245 THR A CA 1
ATOM 1883 C C . THR A 1 245 ? 1.260 18.692 19.658 1.00 42.78 245 THR A C 1
ATOM 1885 O O . THR A 1 245 ? 0.409 17.948 20.145 1.00 42.78 245 THR A O 1
ATOM 1888 N N . GLU A 1 246 ? 2.562 18.399 19.721 1.00 41.47 246 GLU A N 1
ATOM 1889 C CA . GLU A 1 246 ? 3.067 17.200 20.407 1.00 41.47 246 GLU A CA 1
ATOM 1890 C C . GLU A 1 246 ? 3.237 17.445 21.925 1.00 41.47 246 GLU A C 1
ATOM 1892 O O . GLU A 1 246 ? 2.988 16.526 22.714 1.00 41.47 246 GLU A O 1
ATOM 1897 N N . GLU A 1 247 ? 3.496 18.688 22.362 1.00 39.97 247 GLU A N 1
ATOM 1898 C CA . GLU A 1 247 ? 3.530 19.060 23.790 1.00 39.97 247 GLU A CA 1
ATOM 1899 C C . GLU A 1 247 ? 2.140 19.257 24.437 1.00 39.97 247 GLU A C 1
ATOM 1901 O O . GLU A 1 247 ? 1.954 18.898 25.607 1.00 39.97 247 GLU A O 1
ATOM 1906 N N . GLU A 1 248 ? 1.135 19.774 23.712 1.00 43.06 248 GLU A N 1
ATOM 1907 C CA . GLU A 1 248 ? -0.191 20.082 24.291 1.00 43.06 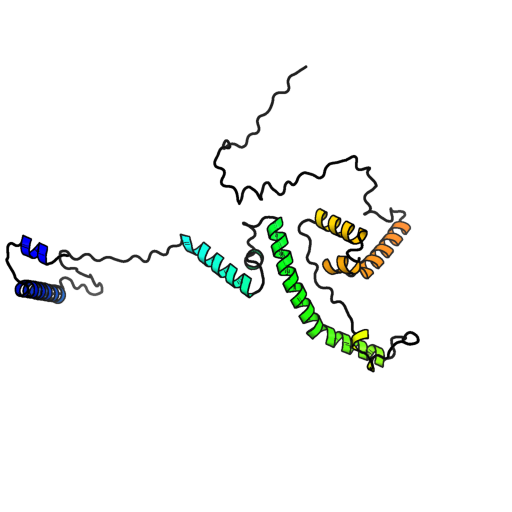248 GLU A CA 1
ATOM 1908 C C . GLU A 1 248 ? -0.982 18.836 24.732 1.00 43.06 248 GLU A C 1
ATOM 1910 O O . GLU A 1 248 ? -1.804 18.918 25.647 1.00 43.06 248 GLU A O 1
ATOM 1915 N N . VAL A 1 249 ? -0.722 17.668 24.134 1.00 45.25 249 VAL A N 1
ATOM 1916 C CA . VAL A 1 249 ? -1.479 16.436 24.424 1.00 45.25 249 VAL A CA 1
ATOM 1917 C C . VAL A 1 249 ? -0.886 15.640 25.598 1.00 45.25 249 VAL A C 1
ATOM 1919 O O . VAL A 1 249 ? -1.623 14.931 26.284 1.00 45.25 249 VAL A O 1
ATOM 1922 N N . ASN A 1 250 ? 0.413 15.780 25.899 1.00 47.84 250 ASN A N 1
ATOM 1923 C CA . ASN A 1 250 ? 1.100 14.958 26.913 1.00 47.84 250 ASN A CA 1
ATOM 1924 C C . ASN A 1 250 ? 1.610 15.710 28.158 1.00 47.84 250 ASN A C 1
ATOM 1926 O O . ASN A 1 250 ? 2.030 15.067 29.124 1.00 47.84 250 ASN A O 1
ATOM 1930 N N . GLY A 1 251 ? 1.551 17.043 28.201 1.00 35.19 251 GLY A N 1
ATOM 1931 C CA . GLY A 1 251 ? 2.074 17.832 29.319 1.00 35.19 251 GLY A CA 1
ATOM 1932 C C . GLY A 1 251 ? 0.992 18.493 30.170 1.00 35.19 251 GLY A C 1
ATOM 1933 O O . GLY A 1 251 ? 0.475 19.551 29.823 1.00 35.19 251 GLY A O 1
ATOM 1934 N N . ARG A 1 252 ? 0.699 17.948 31.361 1.00 45.72 252 ARG A N 1
ATOM 1935 C CA . ARG A 1 252 ? 0.051 18.728 32.432 1.00 45.72 252 ARG A CA 1
ATOM 1936 C C . ARG A 1 252 ? 0.960 19.900 32.815 1.00 45.72 252 ARG A C 1
ATOM 1938 O O . ARG A 1 252 ? 1.808 19.744 33.688 1.00 45.72 252 ARG A O 1
ATOM 1945 N N . THR A 1 253 ? 0.707 21.080 32.259 1.00 33.19 253 THR A N 1
ATOM 1946 C CA . THR A 1 253 ? 1.258 22.328 32.796 1.00 33.19 253 THR A CA 1
ATOM 1947 C C . THR A 1 253 ? 0.140 23.338 32.995 1.00 33.19 253 THR A C 1
ATOM 1949 O O . THR A 1 253 ? -0.385 23.954 32.071 1.00 33.19 253 THR A O 1
ATOM 1952 N N . SER A 1 254 ? -0.260 23.483 34.254 1.00 31.33 254 SER A N 1
ATOM 1953 C CA . SER A 1 254 ? -1.211 24.486 34.704 1.00 31.33 254 SER A CA 1
ATOM 1954 C C . SER A 1 254 ? -0.638 25.905 34.585 1.00 31.33 254 SER A C 1
ATOM 1956 O O . SER A 1 254 ? 0.335 26.222 35.265 1.00 31.33 254 SER A O 1
ATOM 1958 N N . ALA A 1 255 ? -1.378 26.759 33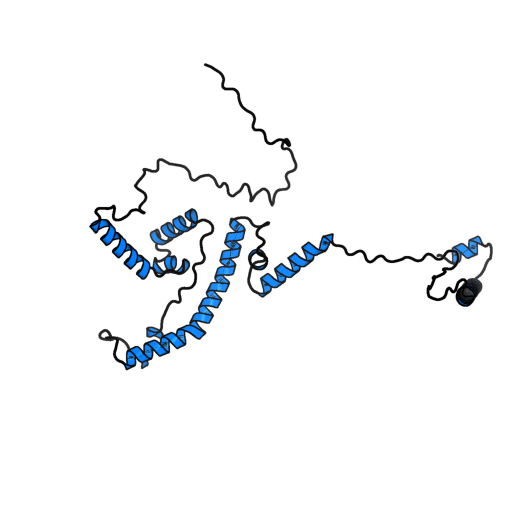.865 1.00 32.41 255 ALA A N 1
ATOM 1959 C CA . ALA A 1 255 ? -1.525 28.213 34.049 1.00 32.41 255 ALA A CA 1
ATOM 1960 C C . ALA A 1 255 ? -0.320 29.103 33.633 1.00 32.41 255 ALA A C 1
ATOM 1962 O O . ALA A 1 255 ? 0.826 28.798 33.914 1.00 32.41 255 ALA A O 1
ATOM 1963 N N . ARG A 1 256 ? -0.470 30.280 33.005 1.00 35.88 256 ARG A N 1
ATOM 1964 C CA . ARG A 1 256 ? -1.592 31.231 32.868 1.00 35.88 256 ARG A CA 1
ATOM 1965 C C . ARG A 1 256 ? -1.476 31.951 31.512 1.00 35.88 256 ARG A C 1
ATOM 1967 O O . ARG A 1 256 ? -0.420 32.504 31.220 1.00 35.88 256 ARG A O 1
ATOM 1974 N N . ARG A 1 257 ? -2.556 32.056 30.731 1.00 41.41 257 ARG A N 1
ATOM 1975 C CA . ARG A 1 257 ? -2.665 33.040 29.634 1.00 41.41 257 ARG A CA 1
ATOM 1976 C C . ARG A 1 257 ? -3.909 33.904 29.845 1.00 41.41 257 ARG A C 1
ATOM 1978 O O . ARG A 1 257 ? -4.939 33.419 30.300 1.00 41.41 257 ARG A O 1
ATOM 1985 N N . HIS A 1 258 ? -3.777 35.203 29.586 1.00 47.06 258 HIS A N 1
ATOM 1986 C CA . HIS A 1 258 ? -4.846 36.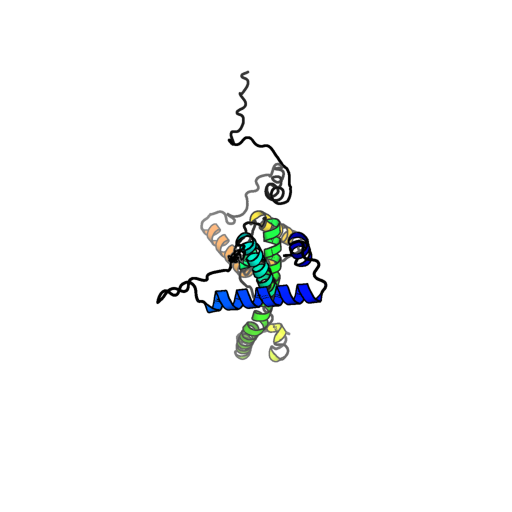191 29.740 1.00 47.06 258 HIS A CA 1
ATOM 1987 C C . HIS A 1 258 ? -5.951 35.941 28.691 1.00 47.06 258 HIS A C 1
ATOM 1989 O O . HIS A 1 258 ? -5.618 35.788 27.514 1.00 47.06 258 HIS A O 1
ATOM 1995 N N . PRO A 1 259 ? -7.247 35.952 29.058 1.00 47.75 259 PRO A N 1
ATOM 1996 C CA . PRO A 1 259 ? -8.347 35.415 28.240 1.00 47.75 259 PRO A CA 1
ATOM 1997 C C . PRO A 1 259 ? -8.734 36.233 26.992 1.00 47.75 259 PRO A C 1
ATOM 1999 O O . PRO A 1 259 ? -9.805 36.019 26.441 1.00 47.75 259 PRO A O 1
ATOM 2002 N N . ALA A 1 260 ? -7.907 37.176 26.532 1.00 56.22 260 ALA A N 1
ATOM 2003 C CA . ALA A 1 260 ? -8.289 38.093 25.451 1.00 56.22 260 ALA A CA 1
ATOM 2004 C C . ALA A 1 260 ? -7.378 38.072 24.212 1.00 56.22 260 ALA A C 1
ATOM 2006 O O . ALA A 1 260 ? -7.676 38.782 23.263 1.00 56.22 260 ALA A O 1
ATOM 2007 N N . GLY A 1 261 ? -6.289 37.291 24.179 1.00 52.81 261 GLY A N 1
ATOM 2008 C CA . GLY A 1 261 ? -5.538 37.063 22.931 1.00 52.81 261 GLY A CA 1
ATOM 2009 C C . GLY A 1 261 ? -4.992 38.311 22.213 1.00 52.81 261 GLY A C 1
ATOM 2010 O O . GLY A 1 261 ? -4.763 38.255 21.010 1.00 52.81 261 GLY A O 1
ATOM 2011 N N . ILE A 1 262 ? -4.775 39.434 22.909 1.00 46.12 262 ILE A N 1
ATOM 2012 C CA . ILE A 1 262 ? -4.237 40.656 22.290 1.00 46.12 262 ILE A CA 1
ATOM 2013 C C . ILE A 1 262 ? -2.710 40.698 22.480 1.00 46.12 262 ILE A C 1
ATOM 2015 O O . ILE A 1 262 ? -2.250 40.741 23.627 1.00 46.12 262 ILE A O 1
ATOM 2019 N N . PRO A 1 263 ? -1.899 40.716 21.406 1.00 42.94 263 PRO A N 1
ATOM 2020 C CA . PRO A 1 263 ? -0.459 40.914 21.522 1.00 42.94 263 PRO A CA 1
ATOM 2021 C C . PRO A 1 263 ? -0.129 42.345 21.981 1.00 42.94 263 PRO A C 1
ATOM 2023 O O . PRO A 1 263 ? -0.731 43.321 21.532 1.00 42.94 263 PRO A O 1
ATOM 2026 N N . ARG A 1 264 ? 0.852 42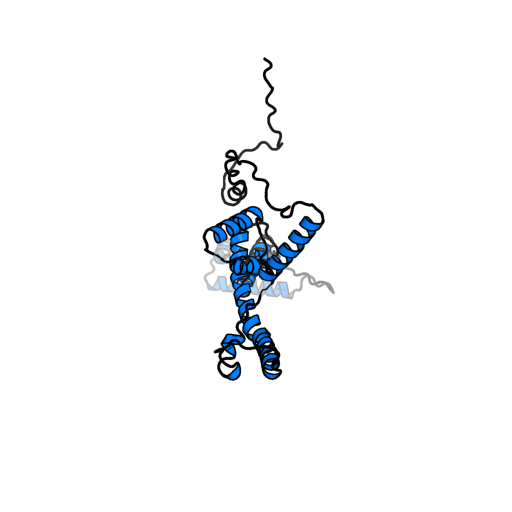.483 22.885 1.00 39.69 264 ARG A N 1
ATOM 2027 C CA . ARG A 1 264 ? 1.364 43.787 23.343 1.00 39.69 264 ARG A CA 1
ATOM 2028 C C . ARG A 1 264 ? 1.990 44.545 22.168 1.00 39.69 264 ARG A C 1
ATOM 2030 O O . ARG A 1 264 ? 3.031 44.147 21.658 1.00 39.69 264 ARG A O 1
ATOM 2037 N N . ILE A 1 265 ? 1.388 45.669 21.788 1.00 46.66 265 ILE A N 1
ATOM 2038 C CA . ILE A 1 265 ? 1.963 46.611 20.823 1.00 46.66 265 ILE A CA 1
ATOM 2039 C C . ILE A 1 265 ? 3.104 47.360 21.525 1.00 46.66 265 ILE A C 1
ATOM 2041 O O . ILE A 1 265 ? 2.862 48.188 22.404 1.00 46.66 265 ILE A O 1
ATOM 2045 N N . ALA A 1 266 ? 4.351 47.061 21.164 1.00 49.41 266 ALA A N 1
ATOM 2046 C CA . ALA A 1 266 ? 5.502 47.859 21.578 1.00 49.41 266 ALA A CA 1
ATOM 2047 C C . ALA A 1 266 ? 5.495 49.194 20.813 1.00 49.41 266 ALA A C 1
ATOM 2049 O O . ALA A 1 266 ? 5.386 49.212 19.585 1.00 49.41 266 ALA A O 1
ATOM 2050 N N . ARG A 1 267 ? 5.595 50.326 21.524 1.00 45.75 267 ARG A N 1
ATOM 2051 C CA . ARG A 1 267 ? 5.812 51.632 20.884 1.00 45.75 267 ARG A CA 1
ATOM 2052 C C . ARG A 1 267 ? 7.232 51.688 20.325 1.00 45.75 267 ARG A C 1
ATOM 2054 O O . ARG A 1 267 ? 8.182 51.339 21.015 1.00 45.75 267 ARG A O 1
ATOM 2061 N N . ARG A 1 268 ? 7.356 52.170 19.089 1.00 44.62 268 ARG A N 1
ATOM 2062 C CA . ARG A 1 268 ? 8.632 52.518 18.457 1.00 44.62 268 ARG A CA 1
ATOM 2063 C C . ARG A 1 268 ? 9.163 53.785 19.137 1.00 44.62 268 ARG A C 1
ATOM 2065 O O . ARG A 1 268 ? 8.482 54.809 19.093 1.00 44.62 268 ARG A O 1
ATOM 2072 N N . GLU A 1 269 ? 10.324 53.714 19.781 1.00 49.34 269 GLU A N 1
ATOM 2073 C CA . GLU A 1 269 ? 11.050 54.916 20.199 1.00 49.34 269 GLU A CA 1
ATOM 2074 C C . GLU A 1 269 ? 11.475 55.685 18.943 1.00 49.34 269 GLU A C 1
ATOM 2076 O O . GLU A 1 269 ? 11.984 55.113 17.975 1.00 49.34 269 GLU A O 1
ATOM 2081 N N . THR A 1 270 ? 11.155 56.973 18.913 1.00 49.66 270 THR A N 1
ATOM 2082 C CA . THR A 1 270 ? 11.530 57.889 17.838 1.00 49.66 270 THR A CA 1
ATOM 2083 C C . THR A 1 270 ? 12.888 58.507 18.146 1.00 49.66 270 THR A C 1
ATOM 2085 O O . THR A 1 270 ? 12.970 59.230 19.134 1.00 49.66 270 THR A O 1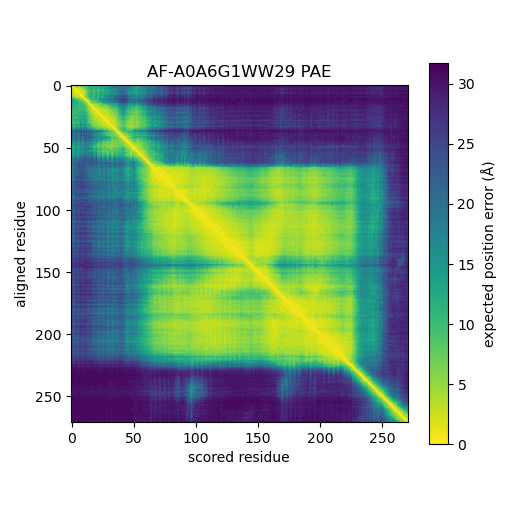
ATOM 2088 N N . ALA A 1 271 ? 13.840 58.255 17.238 1.00 50.31 271 ALA A N 1
ATOM 2089 C CA . ALA A 1 271 ? 15.142 58.905 17.011 1.00 50.31 271 ALA A CA 1
ATOM 2090 C C . ALA A 1 271 ? 16.133 58.966 18.186 1.00 50.31 271 ALA A C 1
ATOM 2092 O O . ALA A 1 271 ? 15.905 59.744 19.136 1.00 50.31 271 ALA A O 1
#

Secondary structure (DSSP, 8-state):
--HHHHHHHTT----HHHHHHHHHHHHHHHHHHHHT-S--BTTB---PPPTT-----------GGGHHHHHHHHHHHHHHHHT--HHHHH---TT--HHHHHHHHHHHHHHHHHHHHHHIIIIIHHHHHHHHHHHHHTT-SPPPTTPPPGGG-HHHHT-----------SSHHHHHHHHHHHHHTTSS-HHHHHHHTT--HHHHHHHHHHHHHHHHHHTS-S-TTSPP--------PPP-TTTHHHHHHH--------TT-----PPPPP-

Nearest PDB structures (foldseek):
  8vhx-assembly1_E  TM=7.761E-01  e=3.778E-10  Chivirus chi
  8k38-assembly1_B  TM=7.915E-01  e=1.201E-09  Escherichia phage Lambda
  8xpm-assembly1_B2  TM=7.913E-01  e=1.348E-09  Escherichia phage Lambda
  8xot-assembly1_B1  TM=7.214E-01  e=3.566E-10  Escherichia phage Lambda
  8xqb-assembly1_b1  TM=7.865E-01  e=6.062E-09  Escherichia phage Lambda

InterPro domains:
  IPR006429 Phage portal protein, lambda family [PF05136] (35-113)

Mean predicted aligned error: 16.66 Å